Protein AF-A0A7V8A9Q7-F1 (afdb_monomer)

Sequence (355 aa):
MLSRRETILALMALASCGPKTAQSGETENAFSADEMLADIHRRTFNYFWETTDNERGLTPDRWPTRTFSSIAAIGFAFNAYIIGVRAGYVTRDEAALRTRNTLKYLYEAPQGPAATGTIGHKGFFYHFLDYQTGLRYRNTELSTIDTSLLLLGAITAAQFFNQNNAVETEIRNLAHAMYERVDWTFMLRRSGKIGMGWHPETGFIASEWRGFSEGSLVYLLAFASPTHTIPSTAWQRWTSTYNQTWGKNFGYLPHVGYFPLFVHQYPHIWYDFRDMQDTYMRRKGFDYFENSRRATVAQREYAIKNPNGYKDYGPDIWGMTACDGPADVELVLNRRRRFFRTYSARGQGSPHMFD

Radius of gyration: 27.43 Å; Cα contacts (8 Å, |Δi|>4): 577; chains: 1; bounding box: 60×106×73 Å

Mean predicted aligned error: 7.42 Å

Foldseek 3Di:
DDDDDDDDDDDDDPDDDDPDPPPPPPPPVPDDPVRVVVVVLVVVLCQQVVQADQQQRQRAPDPPDRFWGFLLRSLVSLVSLLVCCVVVVDPPVSSLSSLLNNLVNLQPFDEDLDQWRGQYYQLFGFRTAHPVRRHHDDFGWRFLLSSLSNLLSLCVNLVSLPDPDDSSVSSVVSSLVSLLSHQQVLQQDPLLFGAGTATSVPGTDPDTAAPPFLCVSSQVSLCVHPHHHRDPCSVCSRDVCQVVQFDLLLHDDTARDDFALVSLPVVVVRDDFAVPDDPVVVVVPGTSPVRSVSQVRSQLSCQCPVPVCDPDRHNVDTHAAWDAWDDQDWDQDPNDIAGIHRTDGAGGDDPPHRD

Secondary structure (DSSP, 8-state):
--------------------------------HHHHHHHHHHHHHHHHHHHS-TTT---BSSSS--S-EEHHHHHHHHHHHHHHHHTTSS-HHHHHHHHHHHHHHHHHS-B-S-SSS-SEETTEEBSEE-TTT-SB-TTPPEEHHHHHHHHHHHHHHHHH--SSSHHHHHHHHHHHHHHHT--TTTTB-TTSSBBSEEETTTEE-S-B--SSSTTHHHHHHHHH-SSSPPPTHHHHHHHTTHHHHEE-TTSSS-EE--SSGGGGTTHHHH---TT---HHHHHHTS-HHHHHHHHHHHHHHHHHH-TT--SS-SSSS----EEE-S-SEEEEETTEEEEE-SEEE--TT-TT---

Solvent-accessible surface area (backbone atoms only — not comparable to full-atom values): 19521 Å² total; per-residue (Å²): 141,82,88,84,89,88,89,83,83,86,81,89,80,91,72,90,72,80,78,76,77,75,77,75,79,74,76,67,83,70,67,51,72,66,55,50,51,50,50,53,52,51,56,59,39,43,52,51,63,74,64,24,48,64,64,56,33,58,17,46,67,48,80,90,62,79,80,38,18,20,40,36,41,34,7,50,33,40,51,40,42,54,50,30,36,77,70,66,76,44,55,62,66,63,42,46,51,31,51,28,30,18,46,49,45,64,67,71,45,49,64,42,77,55,78,64,88,18,34,23,40,66,54,34,29,25,38,30,22,28,76,90,77,58,24,49,34,78,87,54,35,32,22,46,56,32,36,37,40,25,44,52,17,36,46,51,39,25,66,70,38,65,58,98,44,73,61,31,46,49,29,32,52,42,30,50,54,48,55,56,48,31,41,43,51,77,40,50,39,97,82,42,26,44,38,43,29,34,34,69,87,75,42,66,49,94,53,57,48,55,29,60,44,52,54,57,51,39,52,54,53,25,60,67,33,90,71,25,52,50,68,78,66,29,58,59,50,21,49,67,46,32,75,81,37,50,38,38,69,68,29,90,55,69,28,66,45,61,40,30,46,54,44,56,44,62,52,60,78,82,41,83,34,68,88,40,61,54,79,68,34,54,77,72,71,50,28,52,39,58,32,28,51,42,51,53,52,8,39,38,41,41,19,51,65,30,90,84,65,58,95,69,48,20,91,88,41,60,74,47,35,63,43,78,43,93,38,82,44,79,46,74,56,93,91,37,83,44,65,46,37,47,60,50,74,13,27,66,86,41,99,71,58,51,116

Nearest PDB structures (foldseek):
  4gl3-assembly1_A  TM=8.829E-01  e=1.620E-16  Bacteroides uniformis ATCC 8492
  5z06-assembly2_B  TM=7.979E-01  e=5.396E-16  Parabacteroides distasonis ATCC 8503
  5gzk-assembly2_B  TM=8.287E-01  e=2.637E-15  Chitinophaga pinensis DSM 2588
  5z06-assembly1_A  TM=7.804E-01  e=9.804E-15  Parabacteroides distasonis ATCC 8503
  4ce7-assembly1_A  TM=5.145E-01  e=5.629E-02  Nonlabens ulvanivorans

Structure (mmCIF, N/CA/C/O backbone):
data_AF-A0A7V8A9Q7-F1
#
_entry.id   AF-A0A7V8A9Q7-F1
#
loop_
_atom_site.group_PDB
_atom_site.id
_atom_site.type_symbol
_atom_site.label_atom_id
_atom_site.label_alt_id
_atom_site.label_comp_id
_atom_site.label_asym_id
_atom_site.label_entity_id
_atom_site.label_seq_id
_atom_site.pdbx_PDB_ins_code
_atom_site.Cartn_x
_atom_site.Cartn_y
_atom_site.Cartn_z
_atom_site.occupancy
_atom_site.B_iso_or_equiv
_atom_site.auth_seq_id
_atom_site.auth_comp_id
_atom_site.auth_asym_id
_atom_site.auth_atom_id
_atom_site.pdbx_PDB_model_num
ATOM 1 N N . MET A 1 1 ? 29.616 -82.642 -35.467 1.00 32.38 1 MET A N 1
ATOM 2 C CA . MET A 1 1 ? 30.538 -82.760 -36.623 1.00 32.38 1 MET A CA 1
ATOM 3 C C . MET A 1 1 ? 29.701 -82.450 -37.859 1.00 32.38 1 MET A C 1
ATOM 5 O O . MET A 1 1 ? 28.704 -83.129 -38.005 1.00 32.38 1 MET A O 1
ATOM 9 N N . LEU A 1 2 ? 29.881 -81.441 -38.712 1.00 30.59 2 LEU A N 1
ATOM 10 C CA . LEU A 1 2 ? 30.896 -80.421 -39.027 1.00 30.59 2 LEU A CA 1
ATOM 11 C C . LEU A 1 2 ? 30.124 -79.090 -39.275 1.00 30.59 2 LEU A C 1
ATOM 13 O O . LEU A 1 2 ? 29.002 -79.151 -39.752 1.00 30.59 2 LEU A O 1
ATOM 17 N N . SER A 1 3 ? 30.503 -77.908 -38.772 1.00 32.25 3 SER A N 1
ATOM 18 C CA . SER A 1 3 ? 31.606 -76.996 -39.151 1.00 32.25 3 SER A CA 1
ATOM 19 C C . SER A 1 3 ? 31.442 -76.259 -40.502 1.00 32.25 3 SER A C 1
ATOM 21 O O . SER A 1 3 ? 31.389 -76.914 -41.535 1.00 32.25 3 SER A O 1
ATOM 23 N N . ARG A 1 4 ? 31.607 -74.917 -40.425 1.00 34.56 4 ARG A N 1
ATOM 24 C CA . ARG A 1 4 ? 31.852 -73.861 -41.451 1.00 34.56 4 ARG A CA 1
ATOM 25 C C . ARG A 1 4 ? 30.601 -73.182 -42.029 1.00 34.56 4 ARG A C 1
ATOM 27 O O . ARG A 1 4 ? 29.769 -73.827 -42.639 1.00 34.56 4 ARG A O 1
ATOM 34 N N . ARG A 1 5 ? 30.326 -71.926 -41.637 1.00 34.34 5 ARG A N 1
ATOM 35 C CA . ARG A 1 5 ? 30.903 -70.644 -42.125 1.00 34.34 5 ARG A CA 1
ATOM 36 C C . ARG A 1 5 ? 30.651 -70.452 -43.619 1.00 34.34 5 ARG A C 1
ATOM 38 O O . ARG A 1 5 ? 31.345 -71.082 -44.397 1.00 34.34 5 ARG A O 1
ATOM 45 N N . GLU A 1 6 ? 29.786 -69.498 -43.960 1.00 34.34 6 GLU A N 1
ATOM 46 C CA . GLU A 1 6 ? 30.125 -68.426 -44.900 1.00 34.34 6 GLU A CA 1
ATOM 47 C C . GLU A 1 6 ? 29.124 -67.266 -44.813 1.00 34.34 6 GLU A C 1
ATOM 49 O O . GLU A 1 6 ? 27.915 -67.437 -44.683 1.00 34.34 6 GLU A O 1
ATOM 54 N N . THR A 1 7 ? 29.704 -66.074 -44.797 1.00 34.06 7 THR A N 1
ATOM 55 C CA . THR A 1 7 ? 29.092 -64.757 -44.678 1.00 34.06 7 THR A CA 1
ATOM 56 C C . THR A 1 7 ? 28.922 -64.205 -46.085 1.00 34.06 7 THR A C 1
ATOM 58 O O . THR A 1 7 ? 29.945 -64.044 -46.739 1.00 34.06 7 THR A O 1
ATOM 61 N N . ILE A 1 8 ? 27.718 -63.827 -46.533 1.00 33.88 8 ILE A N 1
ATOM 62 C CA . ILE A 1 8 ? 27.570 -62.803 -47.584 1.00 33.88 8 ILE A CA 1
ATOM 63 C C . ILE A 1 8 ? 26.415 -61.855 -47.243 1.00 33.88 8 ILE A C 1
ATOM 65 O O . ILE A 1 8 ? 25.306 -62.254 -46.898 1.00 33.88 8 ILE A O 1
ATOM 69 N N . LEU A 1 9 ? 26.780 -60.577 -47.313 1.00 29.72 9 LEU A N 1
ATOM 70 C CA . LEU A 1 9 ? 26.032 -59.354 -47.081 1.00 29.72 9 LEU A CA 1
ATOM 71 C C . LEU A 1 9 ? 24.775 -59.205 -47.957 1.00 29.72 9 LEU A C 1
ATOM 73 O O . LEU A 1 9 ? 24.819 -59.400 -49.165 1.00 29.72 9 LEU A O 1
ATOM 77 N N . ALA A 1 10 ? 23.723 -58.718 -47.297 1.00 29.20 10 ALA A N 1
ATOM 78 C CA . ALA A 1 10 ? 22.874 -57.584 -47.670 1.00 29.20 10 ALA A CA 1
ATOM 79 C C . ALA A 1 10 ? 22.464 -57.399 -49.144 1.00 29.20 10 ALA A C 1
ATOM 81 O O . ALA A 1 10 ? 23.243 -56.909 -49.953 1.00 29.20 10 ALA A O 1
ATOM 82 N N . LEU A 1 11 ? 21.161 -57.540 -49.411 1.00 29.30 11 LEU A N 1
ATOM 83 C CA . LEU A 1 11 ? 20.448 -56.610 -50.287 1.00 29.30 11 LEU A CA 1
ATOM 84 C C . LEU A 1 11 ? 19.007 -56.404 -49.790 1.00 29.30 11 LEU A C 1
ATOM 86 O O . LEU A 1 11 ? 18.361 -57.316 -49.279 1.00 29.30 11 LEU A O 1
ATOM 90 N N . MET A 1 12 ? 18.574 -55.150 -49.878 1.00 31.14 12 MET A N 1
ATOM 91 C CA . MET A 1 12 ? 17.417 -54.534 -49.229 1.00 31.14 12 MET A CA 1
ATOM 92 C C . MET A 1 12 ? 16.072 -55.189 -49.575 1.00 31.14 12 MET A C 1
ATOM 94 O O . MET A 1 12 ? 15.698 -55.272 -50.742 1.00 31.14 12 MET A O 1
ATOM 98 N N . ALA A 1 13 ? 15.294 -55.530 -48.545 1.00 32.88 13 ALA A N 1
ATOM 99 C CA . ALA A 1 13 ? 13.860 -55.771 -48.659 1.00 32.88 13 ALA A CA 1
ATOM 100 C C . ALA A 1 13 ? 13.100 -54.479 -48.316 1.00 32.88 13 ALA A C 1
ATOM 102 O O . ALA A 1 13 ? 13.025 -54.072 -47.156 1.00 32.88 13 ALA A O 1
ATOM 103 N N . LEU A 1 14 ? 12.531 -53.835 -49.336 1.00 36.47 14 LEU A N 1
ATOM 104 C CA . LEU A 1 14 ? 11.457 -52.855 -49.179 1.00 36.47 14 LEU A CA 1
ATOM 105 C C . LEU A 1 14 ? 10.182 -53.613 -48.794 1.00 36.47 14 LEU A C 1
ATOM 107 O O . LEU A 1 14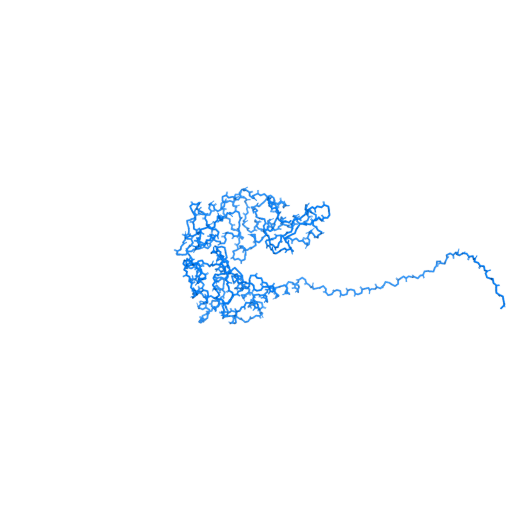 ? 9.438 -54.075 -49.656 1.00 36.47 14 LEU A O 1
ATOM 111 N N . ALA A 1 15 ? 9.943 -53.756 -47.493 1.00 37.38 15 ALA A N 1
ATOM 112 C CA . ALA A 1 15 ? 8.657 -54.178 -46.958 1.00 37.38 15 ALA A CA 1
ATOM 113 C C . ALA A 1 15 ? 7.984 -52.971 -46.297 1.00 37.38 15 ALA A C 1
ATOM 115 O O . ALA A 1 15 ? 8.387 -52.497 -45.236 1.00 37.38 15 ALA A O 1
ATOM 116 N N . SER A 1 16 ? 6.968 -52.468 -46.993 1.00 42.81 16 SER A N 1
ATOM 117 C CA . SER A 1 16 ? 6.018 -51.465 -46.530 1.00 42.81 16 SER A CA 1
ATOM 118 C C . SER A 1 16 ? 5.284 -51.973 -45.287 1.00 42.81 16 SER A C 1
ATOM 120 O O . SER A 1 16 ? 4.386 -52.806 -45.379 1.00 42.81 16 SER A O 1
ATOM 122 N N . CYS A 1 17 ? 5.668 -51.452 -44.125 1.00 36.62 17 CYS A N 1
ATOM 123 C CA . CYS A 1 17 ? 4.854 -51.465 -42.918 1.00 36.62 17 CYS A CA 1
ATOM 124 C C . CYS A 1 17 ? 4.554 -50.008 -42.581 1.00 36.62 17 CYS A C 1
ATOM 126 O O . CYS A 1 17 ? 5.393 -49.300 -42.026 1.00 36.62 17 CYS A O 1
ATOM 128 N N . GLY A 1 18 ? 3.361 -49.556 -42.970 1.00 42.16 18 GLY A N 1
ATOM 129 C CA . GLY A 1 18 ? 2.848 -48.254 -42.570 1.00 42.16 18 GLY A CA 1
ATOM 130 C C . GLY A 1 18 ? 2.839 -48.152 -41.042 1.00 42.16 18 GLY A C 1
ATOM 131 O O . GLY A 1 18 ? 2.273 -49.033 -40.384 1.00 42.16 18 GLY A O 1
ATOM 132 N N . PRO A 1 19 ? 3.451 -47.119 -40.446 1.00 39.88 19 PRO A N 1
ATOM 133 C CA . PRO A 1 19 ? 3.267 -46.881 -39.033 1.00 39.88 19 PRO A CA 1
ATOM 134 C C . PRO A 1 19 ? 1.811 -46.476 -38.821 1.00 39.88 19 PRO A C 1
ATOM 136 O O . PRO A 1 19 ? 1.363 -45.431 -39.292 1.00 39.88 19 PRO A O 1
ATOM 139 N N . LYS A 1 20 ? 1.075 -47.339 -38.110 1.00 40.22 20 LYS A N 1
ATOM 140 C CA . LYS A 1 20 ? -0.134 -46.961 -37.382 1.00 40.22 20 LYS A CA 1
ATOM 141 C C . LYS A 1 20 ? 0.187 -45.659 -36.662 1.00 40.22 20 LYS A C 1
ATOM 143 O O . LYS A 1 20 ? 1.028 -45.650 -35.764 1.00 40.22 20 LYS A O 1
ATOM 148 N N . THR A 1 21 ? -0.456 -44.576 -37.072 1.00 39.94 21 THR A N 1
ATOM 149 C CA . THR A 1 21 ? -0.541 -43.363 -36.276 1.00 39.94 21 THR A CA 1
ATOM 150 C C . THR A 1 21 ? -1.149 -43.774 -34.945 1.00 39.94 21 THR A C 1
ATOM 152 O O . THR A 1 21 ? -2.347 -44.026 -34.834 1.00 39.94 21 THR A O 1
ATOM 155 N N . ALA A 1 22 ? -0.294 -43.918 -33.936 1.00 42.94 22 ALA A N 1
ATOM 156 C CA . ALA A 1 22 ? -0.728 -43.825 -32.565 1.00 42.94 22 ALA A CA 1
ATOM 157 C C . ALA A 1 22 ? -1.346 -42.431 -32.447 1.00 42.94 22 ALA A C 1
ATOM 159 O O . ALA A 1 22 ? -0.634 -41.430 -32.460 1.00 42.94 22 ALA A O 1
ATOM 160 N N . GLN A 1 23 ? -2.677 -42.362 -32.420 1.00 39.97 23 GLN A N 1
ATOM 161 C CA . GLN A 1 23 ? -3.349 -41.240 -31.792 1.00 39.97 23 GLN A CA 1
ATOM 162 C C . GLN A 1 23 ? -2.885 -41.267 -30.339 1.00 39.97 23 GLN A C 1
ATOM 164 O O . GLN A 1 23 ? -3.414 -42.012 -29.516 1.00 39.97 23 GLN A O 1
ATOM 169 N N . SER A 1 24 ? -1.836 -40.504 -30.046 1.00 44.94 24 SER A N 1
ATOM 170 C CA . SER A 1 24 ? -1.609 -39.994 -28.710 1.00 44.94 24 SER A CA 1
ATOM 171 C C . SER A 1 24 ? -2.839 -39.158 -28.390 1.00 44.94 24 SER A C 1
ATOM 173 O O . SER A 1 24 ? -2.957 -38.005 -28.799 1.00 44.94 24 SER A O 1
ATOM 175 N N . GLY A 1 25 ? -3.809 -39.788 -27.732 1.00 45.53 25 GLY A N 1
ATOM 176 C CA . GLY A 1 25 ? -4.824 -39.084 -26.976 1.00 45.53 25 GLY A CA 1
ATOM 177 C C . GLY A 1 25 ? -4.127 -38.368 -25.830 1.00 45.53 25 GLY A C 1
ATOM 178 O O . GLY A 1 25 ? -4.179 -38.820 -24.694 1.00 45.53 25 GLY A O 1
ATOM 179 N N . GLU A 1 26 ? -3.447 -37.269 -26.138 1.00 47.41 26 GLU A N 1
ATOM 180 C CA . GLU A 1 26 ? -3.233 -36.204 -25.175 1.00 47.41 26 GLU A CA 1
ATOM 181 C C . GLU A 1 26 ? -4.589 -35.528 -25.001 1.00 47.41 26 GLU A C 1
ATOM 183 O O . GLU A 1 26 ? -4.886 -34.484 -25.571 1.00 47.41 26 GLU A O 1
ATOM 188 N N . THR A 1 27 ? -5.453 -36.141 -24.197 1.00 46.56 27 THR A N 1
ATOM 189 C CA . THR A 1 27 ? -6.329 -35.329 -23.362 1.00 46.56 27 THR A CA 1
ATOM 190 C C . THR A 1 27 ? -5.444 -34.746 -22.266 1.00 46.56 27 THR A C 1
ATOM 192 O O . THR A 1 27 ? -5.493 -35.181 -21.115 1.00 46.56 27 THR A O 1
ATOM 195 N N . GLU A 1 28 ? -4.576 -33.797 -22.629 1.00 55.66 28 GLU A N 1
ATOM 196 C CA . GLU A 1 28 ? -4.178 -32.792 -21.657 1.00 55.66 28 GLU A CA 1
ATOM 197 C C . GLU A 1 28 ? -5.488 -32.131 -21.240 1.00 55.66 28 GLU A C 1
ATOM 199 O O . GLU A 1 28 ? -6.162 -31.494 -22.051 1.00 55.66 28 GLU A O 1
ATOM 204 N N . ASN A 1 29 ? -5.899 -32.353 -19.992 1.00 55.47 29 ASN A N 1
ATOM 205 C CA . ASN A 1 29 ? -6.916 -31.539 -19.340 1.00 55.47 29 ASN A CA 1
ATOM 206 C C . ASN A 1 29 ? -6.344 -30.120 -19.214 1.00 55.47 29 ASN A C 1
ATOM 208 O O . ASN A 1 29 ? -5.911 -29.700 -18.142 1.00 55.47 29 ASN A O 1
ATOM 212 N N . ALA A 1 30 ? -6.266 -29.408 -20.335 1.00 66.56 30 ALA A N 1
ATOM 213 C CA . ALA A 1 30 ? -5.998 -27.993 -20.358 1.00 66.56 30 ALA A CA 1
ATOM 214 C C . ALA A 1 30 ? -7.221 -27.336 -19.722 1.00 66.56 30 ALA A C 1
ATOM 216 O O . ALA A 1 30 ? -8.312 -27.363 -20.292 1.00 66.56 30 ALA A O 1
ATOM 217 N N . PHE A 1 31 ? -7.046 -26.807 -18.511 1.00 70.81 31 PHE A N 1
ATOM 218 C CA . PHE A 1 31 ? -8.037 -25.930 -17.903 1.00 70.81 31 PHE A CA 1
ATOM 219 C C . PHE A 1 31 ? -8.436 -24.864 -18.925 1.00 70.81 31 PHE A C 1
ATOM 221 O O . PHE A 1 31 ? -7.574 -24.273 -19.586 1.00 70.81 31 PHE A O 1
ATOM 228 N N . SER A 1 32 ? -9.731 -24.589 -19.044 1.00 88.31 32 SER A N 1
ATOM 229 C CA . SER A 1 32 ? -10.159 -23.375 -19.729 1.00 88.31 32 SER A CA 1
ATOM 230 C C . SER A 1 32 ? -9.558 -22.153 -19.021 1.00 88.31 32 SER A C 1
ATOM 232 O O . SER A 1 32 ? -9.264 -22.188 -17.821 1.00 88.31 32 SER A O 1
ATOM 234 N N . ALA A 1 33 ? -9.377 -21.047 -19.749 1.00 87.38 33 ALA A N 1
ATOM 235 C CA . ALA A 1 33 ? -8.877 -19.807 -19.152 1.00 87.38 33 ALA A CA 1
ATOM 236 C C . ALA A 1 33 ? -9.737 -19.372 -17.950 1.00 87.38 33 ALA A C 1
ATOM 238 O O . ALA A 1 33 ? -9.196 -18.913 -16.946 1.00 87.38 33 ALA A O 1
ATOM 239 N N . ASP A 1 34 ? -11.051 -19.592 -18.022 1.00 90.81 34 ASP A N 1
ATOM 240 C CA . ASP A 1 34 ? -11.990 -19.275 -16.948 1.00 90.81 34 ASP A CA 1
ATOM 241 C C . ASP A 1 34 ? -11.772 -20.151 -15.706 1.00 90.81 34 ASP A C 1
ATOM 243 O O . ASP A 1 34 ? -11.748 -19.632 -14.590 1.00 90.81 34 ASP A O 1
ATOM 247 N N . GLU A 1 35 ? -11.547 -21.459 -15.870 1.00 92.62 35 GLU A N 1
ATOM 248 C CA . GLU A 1 35 ? -11.245 -22.348 -14.741 1.00 92.62 35 GLU A CA 1
ATOM 249 C C . GLU A 1 35 ? -9.894 -22.016 -14.099 1.00 92.62 35 GLU A C 1
ATOM 251 O O . GLU A 1 35 ? -9.787 -21.982 -12.872 1.00 92.62 35 GLU A O 1
ATOM 256 N N . MET A 1 36 ? -8.874 -21.713 -14.909 1.00 94.12 36 MET A N 1
ATOM 257 C CA . MET A 1 36 ? -7.568 -21.280 -14.409 1.00 94.12 36 MET A CA 1
ATOM 258 C C . MET A 1 36 ? -7.686 -19.970 -13.619 1.00 94.12 36 MET A C 1
ATOM 260 O O . MET A 1 36 ? -7.134 -19.852 -12.524 1.00 94.12 36 MET A O 1
ATOM 264 N N . LEU A 1 37 ? -8.421 -18.985 -14.144 1.00 94.50 37 LEU A N 1
ATOM 265 C CA . LEU A 1 37 ? -8.655 -17.717 -13.452 1.00 94.50 37 LEU A CA 1
ATOM 266 C C . LEU A 1 37 ? -9.442 -17.923 -12.154 1.00 94.50 37 LEU A C 1
ATOM 268 O O . LEU A 1 37 ? -9.103 -17.308 -11.143 1.00 94.50 37 LEU A O 1
ATOM 272 N N . ALA A 1 38 ? -10.443 -18.807 -12.147 1.00 93.50 38 ALA A N 1
ATOM 273 C CA . ALA A 1 38 ? -11.206 -19.142 -10.948 1.00 93.50 38 ALA A CA 1
ATOM 274 C C . ALA A 1 38 ? -10.339 -19.821 -9.870 1.00 93.50 38 ALA A C 1
ATOM 276 O O . ALA A 1 38 ? -10.459 -19.479 -8.689 1.00 93.50 38 ALA A O 1
ATOM 277 N N . ASP A 1 39 ? -9.440 -20.733 -10.255 1.00 95.94 39 ASP A N 1
ATOM 278 C CA . ASP A 1 39 ? -8.498 -21.384 -9.335 1.00 95.94 39 ASP A CA 1
ATOM 279 C C . ASP A 1 39 ? -7.491 -20.378 -8.753 1.00 95.94 39 ASP A C 1
ATOM 281 O O . ASP A 1 39 ? -7.353 -20.289 -7.528 1.00 95.94 39 ASP A O 1
ATOM 285 N N . ILE A 1 40 ? -6.866 -19.542 -9.596 1.00 96.50 40 ILE A N 1
ATOM 286 C CA . ILE A 1 40 ? -5.957 -18.469 -9.152 1.00 96.50 40 ILE A CA 1
ATOM 287 C C . ILE A 1 40 ? -6.677 -17.534 -8.179 1.00 96.50 40 ILE A C 1
ATOM 289 O O . ILE A 1 40 ? -6.144 -17.208 -7.114 1.00 96.50 40 ILE A O 1
ATOM 293 N N . HIS A 1 41 ? -7.901 -17.130 -8.514 1.00 96.38 41 HIS A N 1
ATOM 294 C CA . HIS A 1 41 ? -8.719 -16.255 -7.686 1.00 96.38 41 HIS A CA 1
ATOM 295 C C . HIS A 1 41 ? -9.001 -16.875 -6.309 1.00 96.38 41 HIS A C 1
ATOM 297 O O . HIS A 1 41 ? -8.762 -16.235 -5.280 1.00 96.38 41 HIS A O 1
ATOM 303 N N . ARG A 1 42 ? -9.434 -18.143 -6.262 1.00 97.69 42 ARG A N 1
ATOM 304 C CA . ARG A 1 42 ? -9.722 -18.842 -5.002 1.00 97.69 42 ARG A CA 1
ATOM 305 C C . ARG A 1 42 ? -8.472 -19.047 -4.149 1.00 97.69 42 ARG A C 1
ATOM 307 O O . ARG A 1 42 ? -8.513 -18.778 -2.952 1.00 97.69 42 ARG A O 1
ATOM 314 N N . ARG A 1 43 ? -7.355 -19.486 -4.732 1.00 97.81 43 ARG A N 1
ATOM 315 C CA . ARG A 1 43 ? -6.106 -19.710 -3.979 1.00 97.81 43 ARG A CA 1
ATOM 316 C C . ARG A 1 43 ? -5.513 -18.413 -3.443 1.00 97.81 43 ARG A C 1
ATOM 318 O O . ARG A 1 43 ? -5.030 -18.384 -2.314 1.00 97.81 43 ARG A O 1
ATOM 325 N N . THR A 1 44 ? -5.605 -17.332 -4.215 1.00 97.69 44 THR A N 1
ATOM 326 C CA . THR A 1 44 ? -5.171 -16.001 -3.767 1.00 97.69 44 THR A CA 1
ATOM 327 C C . THR A 1 44 ? -6.034 -15.508 -2.605 1.00 97.69 44 THR A C 1
ATOM 329 O O . THR A 1 44 ? -5.505 -14.989 -1.627 1.00 97.69 44 THR A O 1
ATOM 332 N N . PHE A 1 45 ? -7.352 -15.729 -2.653 1.00 98.44 45 PHE A N 1
ATOM 333 C CA . PHE A 1 45 ? -8.230 -15.463 -1.511 1.00 98.44 45 PHE A CA 1
ATOM 334 C C . PHE A 1 45 ? -7.836 -16.288 -0.275 1.00 98.44 45 PHE A C 1
ATOM 336 O O . PHE A 1 45 ? -7.733 -15.737 0.822 1.00 98.44 45 PHE A O 1
ATOM 343 N N . ASN A 1 46 ? -7.577 -17.588 -0.450 1.00 98.12 46 ASN A N 1
ATOM 344 C CA . ASN A 1 46 ? -7.228 -18.484 0.651 1.00 98.12 46 ASN A CA 1
ATOM 345 C C . ASN A 1 46 ? -5.958 -18.042 1.389 1.00 98.12 46 ASN A C 1
ATOM 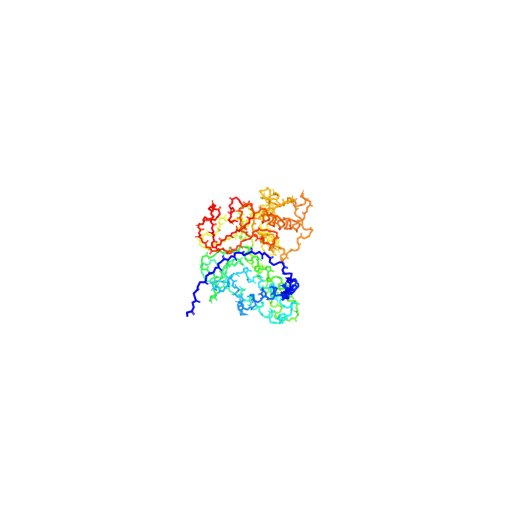347 O O . ASN A 1 46 ? -5.901 -18.215 2.600 1.00 98.12 46 ASN A O 1
ATOM 351 N N . TYR A 1 47 ? -4.984 -17.408 0.723 1.00 97.94 47 TYR A N 1
ATOM 352 C CA . TYR A 1 47 ? -3.848 -16.798 1.423 1.00 97.94 47 TYR A CA 1
ATOM 353 C C . TYR A 1 47 ? -4.325 -15.848 2.532 1.00 97.94 47 TYR A C 1
ATOM 355 O O . TYR A 1 47 ? -3.989 -16.044 3.696 1.00 97.94 47 TYR A O 1
ATOM 363 N N . PHE A 1 48 ? -5.171 -14.868 2.208 1.00 98.25 48 PHE A N 1
ATOM 364 C CA . PHE A 1 48 ? -5.676 -13.912 3.199 1.00 98.25 48 PHE A CA 1
ATOM 365 C C . PHE A 1 48 ? -6.637 -14.557 4.198 1.00 98.25 48 PHE A C 1
ATOM 367 O O . PHE A 1 48 ? -6.674 -14.175 5.364 1.00 98.25 48 PHE A O 1
ATOM 374 N N . TRP A 1 49 ? -7.446 -15.521 3.759 1.00 98.19 49 TRP A N 1
ATOM 375 C CA . TRP A 1 49 ? -8.452 -16.123 4.628 1.00 98.19 49 TRP A CA 1
ATOM 376 C C . TRP A 1 49 ? -7.877 -17.143 5.616 1.00 98.19 49 TRP A C 1
ATOM 378 O O . TRP A 1 49 ? -8.290 -17.176 6.775 1.00 98.19 49 TRP A O 1
ATOM 388 N N . GLU A 1 50 ? -6.938 -17.977 5.181 1.00 97.31 50 GLU A N 1
ATOM 389 C CA . GLU A 1 50 ? -6.413 -19.091 5.974 1.00 97.31 50 GLU A CA 1
ATOM 390 C C . GLU A 1 50 ? -5.185 -18.692 6.799 1.00 97.31 50 GLU A C 1
ATOM 392 O O . GLU A 1 50 ? -4.962 -19.259 7.868 1.00 97.31 50 GLU A O 1
ATOM 397 N N . THR A 1 51 ? -4.390 -17.715 6.343 1.00 96.12 51 THR A N 1
ATOM 398 C CA . THR A 1 51 ? -3.136 -17.341 7.030 1.00 96.12 51 THR A CA 1
ATOM 399 C C . THR A 1 51 ? -3.285 -16.171 8.007 1.00 96.12 51 THR A C 1
ATOM 401 O O . THR A 1 51 ? -2.419 -15.979 8.867 1.00 96.12 51 THR A O 1
ATOM 404 N N . THR A 1 52 ? -4.389 -15.422 7.928 1.00 95.56 52 THR A N 1
ATOM 405 C CA . THR A 1 52 ? -4.690 -14.296 8.822 1.00 95.56 52 THR A CA 1
ATOM 406 C C . THR A 1 52 ? -5.585 -14.733 9.976 1.00 95.56 52 THR A C 1
ATOM 408 O O . THR A 1 52 ? -6.630 -15.353 9.776 1.00 95.56 52 THR A O 1
ATOM 411 N N . ASP A 1 53 ? -5.203 -14.375 11.203 1.00 91.00 53 ASP A N 1
ATOM 412 C CA . ASP A 1 53 ? -5.994 -14.698 12.388 1.00 91.00 53 ASP A CA 1
ATOM 413 C C . ASP A 1 53 ? -7.278 -13.851 12.475 1.00 91.00 53 ASP A C 1
ATOM 415 O O . ASP A 1 53 ? -7.302 -12.680 12.104 1.00 91.00 53 ASP A O 1
ATOM 419 N N . ASN A 1 54 ? -8.366 -14.442 12.974 1.00 92.50 54 ASN A N 1
ATOM 420 C CA . ASN A 1 54 ? -9.694 -13.816 12.966 1.00 92.50 54 ASN A CA 1
ATOM 421 C C . ASN A 1 54 ? -9.925 -12.798 14.104 1.00 92.50 54 ASN A C 1
ATOM 423 O O . ASN A 1 54 ? -10.931 -12.085 14.109 1.00 92.50 54 ASN A O 1
ATOM 427 N N . GLU A 1 55 ? -9.039 -12.766 15.100 1.00 93.38 55 GLU A N 1
ATOM 428 C CA . GLU A 1 55 ? -9.201 -11.933 16.297 1.00 93.38 55 GLU A CA 1
ATOM 429 C C . GLU A 1 55 ? -8.508 -10.581 16.147 1.00 93.38 55 GLU A C 1
ATOM 431 O O . GLU A 1 55 ? -9.081 -9.550 16.487 1.00 93.38 55 GLU A O 1
ATOM 436 N N . ARG A 1 56 ? -7.283 -10.580 15.620 1.00 96.75 56 ARG A N 1
ATOM 437 C CA . ARG A 1 56 ? -6.431 -9.396 15.479 1.00 96.75 56 ARG A CA 1
ATOM 438 C C . ARG A 1 56 ? -6.221 -9.004 14.024 1.00 96.75 56 ARG A C 1
ATOM 440 O O . ARG A 1 56 ? -5.889 -7.854 13.753 1.00 96.75 56 ARG A O 1
ATOM 447 N N . GLY A 1 57 ? -6.427 -9.936 13.092 1.00 97.12 57 GLY A N 1
ATOM 448 C CA . GLY A 1 57 ? -6.296 -9.682 11.660 1.00 97.12 57 GLY A CA 1
ATOM 449 C C . GLY A 1 57 ? -4.862 -9.436 11.206 1.00 97.12 57 GLY A C 1
ATOM 450 O O . GLY A 1 57 ? -4.660 -8.804 10.168 1.00 97.12 57 GLY A O 1
ATOM 451 N N . LEU A 1 58 ? -3.865 -9.912 11.962 1.00 97.44 58 LEU A N 1
ATOM 452 C CA . LEU A 1 58 ? -2.452 -9.704 11.658 1.00 97.44 58 LEU A CA 1
ATOM 453 C C . LEU A 1 58 ? -2.053 -10.570 10.459 1.00 97.44 58 LEU A C 1
ATOM 455 O O . LEU A 1 58 ? -1.665 -11.732 10.594 1.00 97.44 58 LEU A O 1
ATOM 459 N N . THR A 1 59 ? -2.181 -9.984 9.268 1.00 97.69 59 THR A N 1
ATOM 460 C CA . THR A 1 59 ? -1.916 -10.641 7.982 1.00 97.69 59 THR A CA 1
ATOM 461 C C . THR A 1 59 ? -0.412 -10.746 7.737 1.00 97.69 59 THR A C 1
ATOM 463 O O . THR A 1 59 ? 0.293 -9.742 7.920 1.00 97.69 59 THR A O 1
ATOM 466 N N . PRO A 1 60 ? 0.106 -11.916 7.327 1.00 96.25 60 PRO A N 1
ATOM 467 C CA . PRO A 1 60 ? 1.512 -12.053 6.995 1.00 96.25 60 PRO A CA 1
ATOM 468 C C . PRO A 1 60 ? 2.009 -11.133 5.900 1.00 96.25 60 PRO A C 1
ATOM 470 O O . PRO A 1 60 ? 1.313 -10.866 4.936 1.00 96.25 60 PRO A O 1
ATOM 473 N N . ASP A 1 61 ? 3.265 -10.706 6.037 1.00 94.88 61 ASP A N 1
ATOM 474 C CA . ASP A 1 61 ? 4.024 -10.175 4.901 1.00 94.88 61 ASP A CA 1
ATOM 475 C C . ASP A 1 61 ? 4.364 -11.295 3.904 1.00 94.88 61 ASP A C 1
ATOM 477 O O . ASP A 1 61 ? 4.356 -11.098 2.693 1.00 94.88 61 ASP A O 1
ATOM 481 N N . ARG A 1 62 ? 4.658 -12.501 4.418 1.00 92.12 62 ARG A N 1
ATOM 482 C CA . ARG A 1 62 ? 5.130 -13.653 3.633 1.00 92.12 62 ARG A CA 1
ATOM 483 C C . ARG A 1 62 ? 4.584 -14.966 4.168 1.00 92.12 62 ARG A C 1
ATOM 485 O O . ARG A 1 62 ? 4.277 -15.095 5.351 1.00 92.12 62 ARG A O 1
ATOM 492 N N . TRP A 1 63 ? 4.516 -15.959 3.288 1.00 92.44 63 TRP A N 1
ATOM 493 C CA . TRP A 1 63 ? 4.126 -17.326 3.619 1.00 92.44 63 TRP A CA 1
ATOM 494 C C . TRP A 1 63 ? 4.980 -18.330 2.828 1.00 92.44 63 TRP A C 1
ATOM 496 O O . TRP A 1 63 ? 5.299 -18.046 1.673 1.00 92.44 63 TRP A O 1
ATOM 506 N N . PRO A 1 64 ? 5.378 -19.483 3.408 1.00 92.00 64 PRO A N 1
ATOM 507 C CA . PRO A 1 64 ? 5.040 -19.991 4.747 1.00 92.00 64 PRO A CA 1
ATOM 508 C C . PRO A 1 64 ? 5.867 -19.404 5.899 1.00 92.00 64 PRO A C 1
ATOM 510 O O . PRO A 1 64 ? 5.574 -19.665 7.065 1.00 92.00 64 PRO A O 1
ATOM 513 N N . THR A 1 65 ? 6.888 -18.596 5.606 1.00 87.38 65 THR A N 1
ATOM 514 C CA . THR A 1 65 ? 7.730 -17.986 6.642 1.00 87.38 65 THR A CA 1
ATOM 515 C C . THR A 1 65 ? 6.989 -16.867 7.369 1.00 87.38 65 THR A C 1
ATOM 517 O O . THR A 1 65 ? 6.822 -15.768 6.845 1.00 87.38 65 THR A O 1
ATOM 520 N N . ARG A 1 66 ? 6.593 -17.128 8.617 1.00 84.69 66 ARG A N 1
ATOM 521 C CA . AR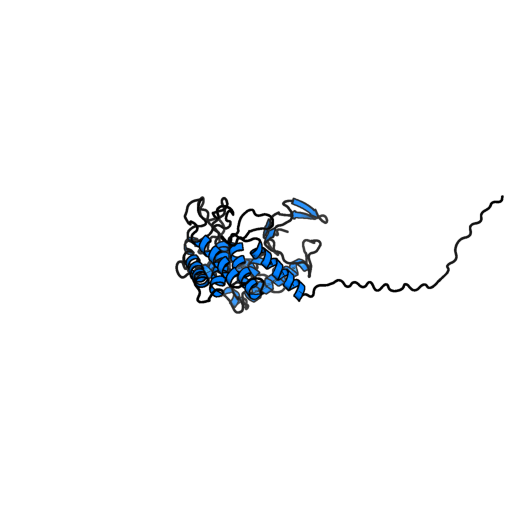G A 1 66 ? 5.798 -16.211 9.440 1.00 84.69 66 ARG A CA 1
ATOM 522 C C . ARG A 1 66 ? 6.674 -15.351 10.365 1.00 84.69 66 ARG A C 1
ATOM 524 O O . ARG A 1 66 ? 6.713 -15.575 11.570 1.00 84.69 66 ARG A O 1
ATOM 531 N N . THR A 1 67 ? 7.382 -14.366 9.804 1.00 90.12 67 THR A N 1
ATOM 532 C CA . THR A 1 67 ? 8.319 -13.511 10.572 1.00 90.12 67 THR A CA 1
ATOM 533 C C . THR A 1 67 ? 7.639 -12.327 11.269 1.00 90.12 67 THR A C 1
ATOM 535 O O . THR A 1 67 ? 7.887 -12.081 12.445 1.00 90.12 67 THR A O 1
ATOM 538 N N . PHE A 1 68 ? 6.796 -11.590 10.547 1.00 96.25 68 PHE A N 1
ATOM 539 C CA . PHE A 1 68 ? 6.035 -10.431 11.027 1.00 96.25 68 PHE A CA 1
ATOM 540 C C . PHE A 1 68 ? 4.770 -10.243 10.174 1.00 96.25 68 PHE A C 1
ATOM 542 O O . PHE A 1 68 ? 4.630 -10.860 9.109 1.00 96.25 68 PHE A O 1
ATOM 549 N N . SER A 1 69 ? 3.844 -9.420 10.658 1.00 97.56 69 SER A N 1
ATOM 550 C CA . SER A 1 69 ? 2.667 -8.965 9.917 1.00 97.56 69 SER A CA 1
ATOM 551 C C . SER A 1 69 ? 2.959 -7.640 9.212 1.00 97.56 69 SER A C 1
ATOM 553 O O . SER A 1 69 ? 3.669 -6.802 9.764 1.00 97.56 69 SER A O 1
ATOM 555 N N . SER A 1 70 ? 2.417 -7.445 8.008 1.00 98.00 70 SER A N 1
ATOM 556 C CA . SER A 1 70 ? 2.510 -6.187 7.255 1.00 98.00 70 SER A CA 1
ATOM 557 C C . SER A 1 70 ? 1.174 -5.461 7.274 1.00 98.00 70 SER A C 1
ATOM 559 O O . SER A 1 70 ? 0.150 -6.037 6.903 1.00 98.00 70 SER A O 1
ATOM 561 N N . ILE A 1 71 ? 1.164 -4.182 7.655 1.00 98.62 71 ILE A N 1
ATOM 562 C CA . ILE A 1 71 ? -0.081 -3.397 7.662 1.00 98.62 71 ILE A CA 1
ATOM 563 C C . ILE A 1 71 ? -0.634 -3.175 6.246 1.00 98.62 71 ILE A C 1
ATOM 565 O O . ILE A 1 71 ? -1.849 -3.095 6.068 1.00 98.62 71 ILE A O 1
ATOM 569 N N . ALA A 1 72 ? 0.231 -3.153 5.226 1.00 98.38 72 ALA A N 1
ATOM 570 C CA . ALA A 1 72 ? -0.203 -3.122 3.834 1.00 98.38 72 ALA A CA 1
ATOM 571 C C . ALA A 1 72 ? -0.937 -4.414 3.461 1.00 98.38 72 ALA A C 1
ATOM 573 O O . ALA A 1 72 ? -1.999 -4.362 2.840 1.00 98.38 72 ALA A O 1
ATOM 574 N N . ALA A 1 73 ? -0.421 -5.568 3.900 1.00 98.19 73 ALA A N 1
ATOM 575 C CA . ALA A 1 73 ? -1.079 -6.855 3.694 1.00 98.19 73 ALA A CA 1
ATOM 576 C C . ALA A 1 73 ? -2.448 -6.916 4.392 1.00 98.19 73 ALA A C 1
ATOM 578 O O . ALA A 1 73 ? -3.398 -7.428 3.805 1.00 98.19 73 ALA A O 1
ATOM 579 N N . ILE A 1 74 ? -2.591 -6.317 5.583 1.00 98.69 74 ILE A N 1
ATOM 580 C CA . ILE A 1 74 ? -3.897 -6.158 6.252 1.00 98.69 74 ILE A CA 1
ATOM 581 C C . ILE A 1 74 ? -4.855 -5.319 5.390 1.00 98.69 74 ILE A C 1
ATOM 583 O O . ILE A 1 74 ? -6.009 -5.701 5.191 1.00 98.69 74 ILE A O 1
ATOM 587 N N . GLY A 1 75 ? -4.374 -4.209 4.819 1.00 98.56 75 GLY A N 1
ATOM 588 C CA . GLY A 1 75 ? -5.139 -3.398 3.867 1.00 98.56 75 GLY A CA 1
ATOM 589 C C . GLY A 1 75 ? -5.654 -4.207 2.676 1.00 98.56 75 GLY A C 1
ATOM 590 O O . GLY A 1 75 ? -6.836 -4.140 2.335 1.00 98.56 75 GLY A O 1
ATOM 591 N N . PHE A 1 76 ? -4.799 -5.032 2.069 1.00 98.69 76 PHE A N 1
ATOM 592 C CA . PHE A 1 76 ? -5.202 -5.934 0.988 1.00 98.69 76 PHE A CA 1
ATOM 593 C C . PHE A 1 76 ? -6.176 -7.026 1.449 1.00 98.69 76 PHE A C 1
ATOM 595 O O . PHE A 1 76 ? -7.131 -7.315 0.724 1.00 98.69 76 PHE A O 1
ATOM 602 N N . ALA A 1 77 ? -6.004 -7.566 2.659 1.00 98.62 77 ALA A N 1
ATOM 603 C CA . ALA A 1 77 ? -6.876 -8.595 3.220 1.00 98.62 77 ALA A CA 1
ATOM 604 C C . ALA A 1 77 ? -8.339 -8.138 3.299 1.00 98.62 77 ALA A C 1
ATOM 606 O O . ALA A 1 77 ? -9.235 -8.903 2.947 1.00 98.62 77 ALA A O 1
ATOM 607 N N . PHE A 1 78 ? -8.598 -6.875 3.657 1.00 98.75 78 PHE A N 1
ATOM 608 C CA . PHE A 1 78 ? -9.961 -6.331 3.649 1.00 98.75 78 PHE A CA 1
ATOM 609 C C . PHE A 1 78 ? -10.627 -6.420 2.270 1.00 98.75 78 PHE A C 1
ATOM 611 O O . PHE A 1 78 ? -11.786 -6.824 2.170 1.00 98.75 78 PHE A O 1
ATOM 618 N N . ASN A 1 79 ? -9.893 -6.115 1.195 1.00 98.19 79 ASN A N 1
ATOM 619 C CA . ASN A 1 79 ? -10.409 -6.263 -0.169 1.00 98.19 79 ASN A CA 1
ATOM 620 C C . ASN A 1 79 ? -10.649 -7.741 -0.509 1.00 98.19 79 ASN A C 1
ATOM 622 O O . ASN A 1 79 ? -11.680 -8.079 -1.089 1.00 98.19 79 ASN A O 1
ATOM 626 N N . ALA A 1 80 ? -9.741 -8.632 -0.097 1.00 98.44 80 ALA A N 1
ATOM 627 C CA . ALA A 1 80 ? -9.900 -10.070 -0.290 1.00 98.44 80 ALA A CA 1
ATOM 628 C C . ALA A 1 80 ? -11.155 -10.612 0.413 1.00 98.44 80 ALA A C 1
ATOM 630 O O . ALA A 1 80 ? -11.873 -11.419 -0.170 1.00 98.44 80 ALA A O 1
ATOM 631 N N . TYR A 1 81 ? -11.486 -10.134 1.616 1.00 98.69 81 TYR A N 1
ATOM 632 C CA . TYR A 1 81 ? -12.711 -10.536 2.318 1.00 98.69 81 TYR A CA 1
ATOM 633 C C . TYR A 1 81 ? -13.972 -10.135 1.546 1.00 98.69 81 TYR A C 1
ATOM 635 O O . TYR A 1 81 ? -14.873 -10.953 1.376 1.00 98.69 81 TYR A O 1
ATOM 643 N N . ILE A 1 82 ? -14.016 -8.913 1.008 1.00 98.62 82 ILE A N 1
ATOM 644 C CA . ILE A 1 82 ? -15.125 -8.434 0.166 1.00 98.62 82 ILE A CA 1
ATOM 645 C C . ILE A 1 82 ? -15.271 -9.301 -1.089 1.00 98.62 82 ILE A C 1
ATOM 647 O O . ILE A 1 82 ? -16.377 -9.713 -1.449 1.00 98.62 82 ILE A O 1
ATOM 651 N N . ILE A 1 83 ? -14.147 -9.591 -1.746 1.00 98.19 83 ILE A N 1
ATOM 652 C CA . ILE A 1 83 ? -14.088 -10.458 -2.924 1.00 98.19 83 ILE A CA 1
ATOM 653 C C . ILE A 1 83 ? -14.596 -11.864 -2.582 1.00 98.19 83 ILE A C 1
ATOM 655 O O . ILE A 1 83 ? -15.422 -12.403 -3.315 1.00 98.19 83 ILE A O 1
ATOM 659 N N . GLY A 1 84 ? -14.178 -12.429 -1.447 1.00 98.56 84 GLY A N 1
ATOM 660 C CA . GLY A 1 84 ? -14.626 -13.735 -0.968 1.00 98.56 84 GLY A CA 1
ATOM 661 C C . GLY A 1 84 ? -16.133 -13.804 -0.737 1.00 98.56 84 GLY A C 1
ATOM 662 O O . GLY A 1 84 ? -16.759 -14.782 -1.139 1.00 98.56 84 GLY A O 1
ATOM 663 N N . VAL A 1 85 ? -16.736 -12.750 -0.175 1.00 98.81 85 VAL A N 1
ATOM 664 C CA . VAL A 1 85 ? -18.199 -12.650 -0.034 1.00 98.81 85 VAL A CA 1
ATOM 665 C C . VAL A 1 85 ? -18.875 -12.628 -1.404 1.00 98.81 85 VAL A C 1
ATOM 667 O O . VAL A 1 85 ? -19.822 -13.375 -1.639 1.00 98.81 85 VAL A O 1
ATOM 670 N N . ARG A 1 86 ? -18.387 -11.795 -2.334 1.00 98.25 86 ARG A N 1
ATOM 671 C CA . ARG A 1 86 ? -18.960 -11.688 -3.688 1.00 98.25 86 ARG A CA 1
ATOM 672 C C . ARG A 1 86 ? -18.824 -12.974 -4.501 1.00 98.25 86 ARG A C 1
ATOM 674 O O . ARG A 1 86 ? -19.702 -13.269 -5.304 1.00 98.25 86 ARG A O 1
ATOM 681 N N . ALA A 1 87 ? -17.749 -13.722 -4.286 1.00 97.56 87 ALA A N 1
ATOM 682 C CA . ALA A 1 87 ? -17.493 -14.999 -4.938 1.00 97.56 87 ALA A CA 1
ATOM 683 C C . ALA A 1 87 ? -18.139 -16.198 -4.217 1.00 97.56 87 ALA A C 1
ATOM 685 O O . ALA A 1 87 ? -17.997 -17.329 -4.677 1.00 97.56 87 ALA A O 1
ATOM 686 N N . GLY A 1 88 ? -18.831 -15.977 -3.091 1.00 98.12 88 GLY A N 1
ATOM 687 C CA . GLY A 1 88 ? -19.482 -17.038 -2.318 1.00 98.12 88 GLY A CA 1
ATOM 688 C C . GLY A 1 88 ? -18.513 -17.987 -1.604 1.00 98.12 88 GLY A C 1
ATOM 689 O O . GLY A 1 88 ? -18.880 -19.116 -1.293 1.00 98.12 88 GLY A O 1
ATOM 690 N N . TYR A 1 89 ? -17.268 -17.567 -1.360 1.00 98.44 89 TYR A N 1
ATOM 691 C CA . TYR A 1 89 ? -16.271 -18.375 -0.648 1.00 98.44 89 TYR A CA 1
ATOM 692 C C . TYR A 1 89 ? -16.478 -18.364 0.866 1.00 98.44 89 TYR A C 1
ATOM 694 O O . TYR A 1 89 ? -16.113 -19.327 1.535 1.00 98.44 89 TYR A O 1
ATOM 702 N N . VAL A 1 90 ? -17.046 -17.275 1.385 1.00 98.62 90 VAL A N 1
ATOM 703 C CA . VAL A 1 90 ? -17.377 -17.055 2.798 1.00 98.62 90 VAL A CA 1
ATOM 704 C C . VAL A 1 90 ? -18.689 -16.293 2.898 1.00 98.62 90 VAL A C 1
ATOM 706 O O . VAL A 1 90 ? -19.091 -15.603 1.955 1.00 98.62 90 VAL A O 1
ATOM 709 N N . THR A 1 91 ? -19.357 -16.382 4.043 1.00 98.75 91 THR A N 1
ATOM 710 C CA . THR A 1 91 ? -20.552 -15.573 4.286 1.00 98.75 91 THR A CA 1
ATOM 711 C C . THR A 1 91 ? -20.184 -14.114 4.558 1.00 98.75 91 THR A C 1
ATOM 713 O O . THR A 1 91 ? -19.075 -13.782 4.992 1.00 98.75 91 THR A O 1
ATOM 716 N N . ARG A 1 92 ? -21.145 -13.214 4.325 1.00 98.75 92 ARG A N 1
ATOM 717 C CA . ARG A 1 92 ? -20.987 -11.794 4.652 1.00 98.75 92 ARG A CA 1
ATOM 718 C C . ARG A 1 92 ? -20.726 -11.582 6.143 1.00 98.75 92 ARG A C 1
ATOM 720 O O . ARG A 1 92 ? -19.865 -10.775 6.475 1.00 98.75 92 ARG A O 1
ATOM 727 N N . ASP A 1 93 ? -21.426 -12.315 7.003 1.00 98.69 93 ASP A N 1
ATOM 728 C CA . ASP A 1 93 ? -21.327 -12.171 8.457 1.00 98.69 93 ASP A CA 1
ATOM 729 C C . ASP A 1 93 ? -19.945 -12.585 8.977 1.00 98.69 93 ASP A C 1
ATOM 731 O O . ASP A 1 93 ? -19.350 -11.866 9.780 1.00 98.69 93 ASP A O 1
ATOM 735 N N . GLU A 1 94 ? -19.380 -13.687 8.468 1.00 98.38 94 GLU A N 1
ATOM 736 C CA . GLU A 1 94 ? -18.015 -14.115 8.809 1.00 98.38 94 GLU A CA 1
ATOM 737 C C . GLU A 1 94 ? -16.978 -13.061 8.399 1.00 98.38 94 GLU A C 1
ATOM 739 O O . GLU A 1 94 ? -16.101 -12.693 9.187 1.00 98.38 94 GLU A O 1
ATOM 744 N N . ALA A 1 95 ? -17.092 -12.537 7.176 1.00 98.75 95 ALA A N 1
ATOM 745 C CA . ALA A 1 95 ? -16.192 -11.511 6.662 1.00 98.75 95 ALA A CA 1
ATOM 746 C C . ALA A 1 95 ? -16.347 -10.163 7.393 1.00 98.75 95 ALA A C 1
ATOM 748 O O . ALA A 1 95 ? -15.347 -9.483 7.650 1.00 98.75 95 ALA A O 1
ATOM 749 N N . ALA A 1 96 ? -17.574 -9.782 7.761 1.00 98.81 96 ALA A N 1
ATOM 750 C CA . ALA A 1 96 ? -17.855 -8.576 8.534 1.00 98.81 96 ALA A CA 1
ATOM 751 C C . ALA A 1 96 ? -17.267 -8.688 9.945 1.00 98.81 96 ALA A C 1
ATOM 753 O O . ALA A 1 96 ? -16.564 -7.784 10.397 1.00 98.81 96 ALA A O 1
ATOM 754 N N . LEU A 1 97 ? -17.474 -9.820 10.624 1.00 98.56 97 LEU A N 1
ATOM 755 C CA . LEU A 1 97 ? -16.939 -10.044 11.964 1.00 98.56 97 LEU A CA 1
ATOM 756 C C . LEU A 1 97 ? -15.406 -9.979 11.977 1.00 98.56 97 LEU A C 1
ATOM 758 O O . LEU A 1 97 ? -14.833 -9.285 12.820 1.00 98.56 97 LEU A O 1
ATOM 762 N N . ARG A 1 98 ? -14.748 -10.626 11.006 1.00 98.69 98 ARG A N 1
ATOM 763 C CA . ARG A 1 98 ? -13.287 -10.570 10.848 1.00 98.69 98 ARG A CA 1
ATOM 764 C C . ARG A 1 98 ? -12.787 -9.149 10.610 1.00 98.69 98 ARG A C 1
ATOM 766 O O . ARG A 1 98 ? -11.845 -8.697 11.265 1.00 98.69 98 ARG A O 1
ATOM 773 N N . THR A 1 99 ? -13.433 -8.435 9.688 1.00 98.88 99 THR A N 1
ATOM 774 C CA . THR A 1 99 ? -13.123 -7.034 9.380 1.00 98.88 99 THR A CA 1
ATOM 775 C C . THR A 1 99 ? -13.231 -6.168 10.634 1.00 98.88 99 THR A C 1
ATOM 777 O O . THR A 1 99 ? -12.288 -5.452 10.970 1.00 98.88 99 THR A O 1
ATOM 780 N N . ARG A 1 100 ? -14.349 -6.275 11.364 1.00 98.81 100 ARG A N 1
ATOM 781 C CA . ARG A 1 100 ? -14.596 -5.525 12.601 1.00 98.81 100 ARG A CA 1
ATOM 782 C C . ARG A 1 100 ? -13.510 -5.803 13.630 1.00 98.81 100 ARG A C 1
ATOM 784 O O . ARG A 1 100 ? -12.936 -4.856 14.157 1.00 98.81 100 ARG A O 1
ATOM 791 N N . ASN A 1 101 ? -13.239 -7.076 13.921 1.00 98.88 101 ASN A N 1
ATOM 792 C CA . ASN A 1 101 ? -12.251 -7.474 14.927 1.00 98.88 101 ASN A CA 1
ATOM 793 C C . ASN A 1 101 ? -10.868 -6.882 14.614 1.00 98.88 101 ASN A C 1
ATOM 795 O O . ASN A 1 101 ? -10.248 -6.277 15.485 1.00 98.88 101 ASN A O 1
ATOM 799 N N . THR A 1 102 ? -10.450 -6.960 13.347 1.00 98.88 102 THR A N 1
ATOM 800 C CA . THR A 1 102 ? -9.182 -6.389 12.869 1.00 98.88 102 THR A CA 1
ATOM 801 C C . THR A 1 102 ? -9.127 -4.876 13.091 1.00 98.88 102 THR A C 1
ATOM 803 O O . THR A 1 102 ? -8.193 -4.370 13.707 1.0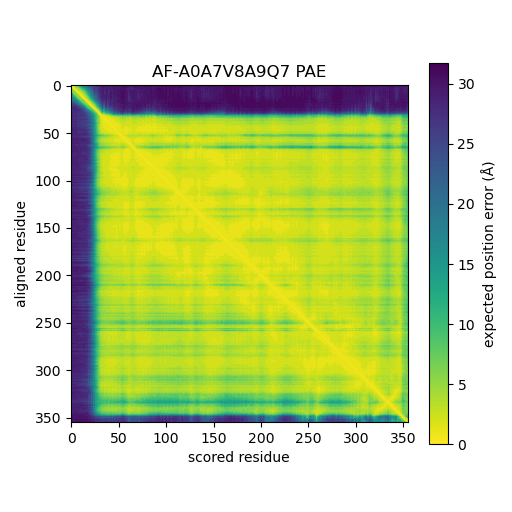0 98.88 102 THR A O 1
ATOM 806 N N . LEU A 1 103 ? -10.144 -4.135 12.631 1.00 98.94 103 LEU A N 1
ATOM 807 C CA . LEU A 1 103 ? -10.192 -2.677 12.792 1.00 98.94 103 LEU A CA 1
ATOM 808 C C . LEU A 1 103 ? -10.202 -2.267 14.266 1.00 98.94 103 LEU A C 1
ATOM 810 O O . LEU A 1 103 ? -9.513 -1.323 14.648 1.00 98.94 103 LEU A O 1
ATOM 814 N N . LYS A 1 104 ? -10.954 -2.992 15.100 1.00 98.88 104 LYS A N 1
ATOM 815 C CA . LYS A 1 104 ? -11.057 -2.726 16.536 1.00 98.88 104 LYS A CA 1
ATOM 816 C C . LYS A 1 104 ? -9.705 -2.905 17.215 1.00 98.88 104 LYS A C 1
ATOM 818 O O . LYS A 1 104 ? -9.248 -1.996 17.901 1.00 98.88 104 LYS A O 1
ATOM 823 N N . TYR A 1 105 ? -9.039 -4.027 16.943 1.00 98.75 105 TYR A N 1
ATOM 824 C CA . TYR A 1 105 ? -7.706 -4.314 17.460 1.00 98.75 105 TYR A CA 1
ATOM 825 C C . TYR A 1 105 ? -6.699 -3.216 17.090 1.00 98.75 105 TYR A C 1
ATOM 827 O O . TYR A 1 105 ? -6.020 -2.678 17.962 1.00 98.75 105 TYR A O 1
ATOM 835 N N . LEU A 1 106 ? -6.645 -2.828 15.810 1.00 98.69 106 LEU A N 1
ATOM 836 C CA . LEU A 1 106 ? -5.736 -1.780 15.333 1.00 98.69 106 LEU A CA 1
ATOM 837 C C . LEU A 1 106 ? -6.039 -0.406 15.945 1.00 98.69 106 LEU A C 1
ATOM 839 O O . LEU A 1 106 ? -5.119 0.367 16.213 1.00 98.69 106 LEU A O 1
ATOM 843 N N . TYR A 1 107 ? -7.318 -0.084 16.146 1.00 98.75 107 TYR A N 1
ATOM 844 C CA . TYR A 1 107 ? -7.749 1.208 16.675 1.00 98.75 107 TYR A CA 1
ATOM 845 C C . TYR A 1 107 ? -7.478 1.366 18.178 1.00 98.75 107 TYR A C 1
ATOM 847 O O . TYR A 1 107 ? -7.114 2.465 18.616 1.00 98.75 107 TYR A O 1
ATOM 855 N N . GLU A 1 108 ? -7.666 0.289 18.947 1.00 98.50 108 GLU A N 1
ATOM 856 C CA . GLU A 1 108 ? -7.469 0.237 20.403 1.00 98.50 108 GLU A CA 1
ATOM 857 C C . GLU A 1 108 ? -5.998 0.038 20.801 1.00 98.50 108 GLU A C 1
ATOM 859 O O . GLU A 1 108 ? -5.609 0.389 21.917 1.00 98.50 108 GLU A O 1
ATOM 864 N N . ALA A 1 109 ? -5.164 -0.487 19.897 1.00 98.25 109 ALA A N 1
ATOM 865 C CA . ALA A 1 109 ? -3.743 -0.689 20.146 1.00 98.25 109 ALA A CA 1
ATOM 866 C C . ALA A 1 109 ? -3.004 0.636 20.456 1.00 98.25 109 ALA A C 1
ATOM 868 O O . ALA A 1 109 ? -3.296 1.687 19.871 1.00 98.25 109 ALA A O 1
ATOM 869 N N . PRO A 1 110 ? -2.014 0.610 21.370 1.00 98.31 110 PRO A N 1
ATOM 870 C CA . PRO A 1 110 ? -1.373 1.821 21.868 1.00 98.31 110 PRO A CA 1
ATOM 871 C C . PRO A 1 110 ? -0.601 2.551 20.764 1.00 98.31 110 PRO A C 1
ATOM 873 O O . PRO A 1 110 ? 0.264 1.972 20.109 1.00 98.31 110 PRO A O 1
ATOM 876 N N . GLN A 1 111 ? -0.853 3.852 20.605 1.00 98.50 111 GLN A N 1
ATOM 877 C CA . GLN A 1 111 ? -0.033 4.745 19.783 1.00 98.50 111 GLN A CA 1
ATOM 878 C C . GLN A 1 111 ? 0.712 5.767 20.643 1.00 98.50 111 GLN A C 1
ATOM 880 O O . GLN A 1 111 ? 0.199 6.241 21.654 1.00 98.50 111 GLN A O 1
ATOM 885 N N . GLY A 1 112 ? 1.915 6.155 20.223 1.00 98.06 112 GLY A N 1
ATOM 886 C CA . GLY A 1 112 ? 2.731 7.111 20.968 1.00 98.06 112 GLY A CA 1
ATOM 887 C C . GLY A 1 112 ? 4.140 7.281 20.401 1.00 98.06 112 GLY A C 1
ATOM 888 O O . GLY A 1 112 ? 4.558 6.490 19.561 1.00 98.06 112 GLY A O 1
ATOM 889 N N . PRO A 1 113 ? 4.880 8.310 20.853 1.00 97.38 113 PRO A N 1
ATOM 890 C CA . PRO A 1 113 ? 6.217 8.629 20.343 1.00 97.38 113 PRO A CA 1
ATOM 891 C C . PRO A 1 113 ? 7.310 7.678 20.857 1.00 97.38 113 PRO A C 1
ATOM 893 O O . PRO A 1 113 ? 8.478 7.853 20.522 1.00 97.38 113 PRO A O 1
ATOM 896 N N . ALA A 1 114 ? 6.961 6.714 21.714 1.00 97.69 114 ALA A N 1
ATOM 897 C CA . ALA A 1 114 ? 7.911 5.765 22.274 1.00 97.69 114 ALA A CA 1
ATOM 898 C C . ALA A 1 114 ? 8.511 4.863 21.182 1.00 97.69 114 ALA A C 1
ATOM 900 O O . ALA A 1 114 ? 7.826 4.457 20.243 1.00 97.69 114 ALA A O 1
ATOM 901 N N . ALA A 1 115 ? 9.792 4.520 21.347 1.00 96.88 115 ALA A N 1
ATOM 902 C CA . ALA A 1 115 ? 10.527 3.636 20.441 1.00 96.88 115 ALA A CA 1
ATOM 903 C C . ALA A 1 115 ? 9.953 2.212 20.376 1.00 96.88 115 ALA A C 1
ATOM 905 O O . ALA A 1 115 ? 10.010 1.553 19.339 1.00 96.88 115 ALA A O 1
ATOM 906 N N . THR A 1 116 ? 9.380 1.743 21.483 1.00 97.50 116 THR A N 1
ATOM 907 C CA . THR A 1 116 ? 8.778 0.415 21.626 1.00 97.50 116 THR A CA 1
ATOM 908 C C . THR A 1 116 ? 7.443 0.528 22.359 1.00 97.50 116 THR A C 1
ATOM 910 O O . THR A 1 116 ? 7.113 1.584 22.902 1.00 97.50 116 THR A O 1
ATOM 913 N N . GLY A 1 117 ? 6.662 -0.554 22.380 1.00 98.06 117 GLY A N 1
ATOM 914 C CA . GLY A 1 117 ? 5.401 -0.591 23.128 1.00 98.06 117 GLY A CA 1
ATOM 915 C C . GLY A 1 117 ? 4.200 0.014 22.394 1.00 98.06 117 GLY A C 1
ATOM 916 O O . GLY A 1 117 ? 3.131 0.119 22.985 1.00 98.06 117 GLY A O 1
ATOM 917 N N . THR A 1 118 ? 4.354 0.421 21.130 1.00 98.44 118 THR A N 1
ATOM 918 C CA . THR A 1 118 ? 3.296 1.066 20.341 1.00 98.44 118 THR A CA 1
ATOM 919 C C . THR A 1 118 ? 3.149 0.430 18.960 1.00 98.44 118 THR A C 1
ATOM 921 O O . THR A 1 118 ? 4.098 -0.125 18.405 1.00 98.44 118 THR A O 1
ATOM 924 N N . ILE A 1 119 ? 1.942 0.502 18.402 1.00 98.62 119 ILE A N 1
ATOM 925 C CA . ILE A 1 119 ? 1.619 0.072 17.033 1.00 98.62 119 ILE A CA 1
ATOM 926 C C . ILE A 1 119 ? 1.888 1.179 16.001 1.00 98.62 119 ILE A C 1
ATOM 928 O O . ILE A 1 119 ? 1.992 0.932 14.800 1.00 98.62 119 ILE A O 1
ATOM 932 N N . GLY A 1 120 ? 2.001 2.421 16.474 1.00 98.69 120 GLY A N 1
ATOM 933 C CA . GLY A 1 120 ? 2.073 3.592 15.621 1.00 98.69 120 GLY A CA 1
ATOM 934 C C . GLY A 1 120 ? 2.184 4.902 16.392 1.00 98.69 120 GLY A C 1
ATOM 935 O O . GLY A 1 120 ? 2.253 4.927 17.623 1.00 98.69 120 GLY A O 1
ATOM 936 N N . HIS A 1 121 ? 2.177 6.009 15.661 1.00 98.88 121 HIS A N 1
ATOM 937 C CA . HIS A 1 121 ? 2.224 7.362 16.202 1.00 98.88 121 HIS A CA 1
ATOM 938 C C . HIS A 1 121 ? 1.549 8.331 15.229 1.00 98.88 121 HIS A C 1
ATOM 940 O O . HIS A 1 121 ? 1.681 8.181 14.016 1.00 98.88 121 HIS A O 1
ATOM 946 N N . LYS A 1 122 ? 0.855 9.355 15.750 1.00 98.69 122 LYS A N 1
ATOM 947 C CA . LYS A 1 122 ? 0.182 10.389 14.934 1.00 98.69 122 LYS A CA 1
ATOM 948 C C . LYS A 1 122 ? -0.833 9.816 13.930 1.00 98.69 122 LYS A C 1
ATOM 950 O O . LYS A 1 122 ? -0.997 10.342 12.835 1.00 98.69 122 LYS A O 1
ATOM 955 N N . GLY A 1 123 ? -1.468 8.701 14.291 1.00 98.62 123 GLY A N 1
ATOM 956 C CA . GLY A 1 123 ? -2.371 7.947 13.426 1.00 98.62 123 GLY A CA 1
ATOM 957 C C . GLY A 1 123 ? -1.669 7.074 12.381 1.00 98.62 123 GLY A C 1
ATOM 958 O O . GLY A 1 123 ? -2.302 6.158 11.867 1.00 98.62 123 GLY A O 1
ATOM 959 N N . PHE A 1 124 ? -0.375 7.273 12.116 1.00 98.88 124 PHE A N 1
ATOM 960 C CA . PHE A 1 124 ? 0.410 6.372 11.272 1.00 98.88 124 PHE A CA 1
ATOM 961 C C . PHE A 1 124 ? 0.751 5.084 12.006 1.00 98.88 124 PHE A C 1
ATOM 963 O O . PHE A 1 124 ? 0.954 5.084 13.220 1.00 98.88 124 PHE A O 1
ATOM 970 N N . PHE A 1 125 ? 0.877 4.004 11.245 1.00 98.88 125 PHE A N 1
ATOM 971 C CA . PHE A 1 125 ? 1.257 2.686 11.731 1.00 98.88 125 PHE A CA 1
ATOM 972 C C . PHE A 1 125 ? 2.690 2.351 11.300 1.00 98.88 125 PHE A C 1
ATOM 974 O O . PHE A 1 125 ? 3.178 2.830 10.269 1.00 98.88 125 PHE A O 1
ATOM 981 N N . TYR A 1 126 ? 3.371 1.533 12.102 1.00 98.81 126 TYR A N 1
ATOM 982 C CA . TYR A 1 126 ? 4.655 0.961 11.701 1.00 98.81 126 TYR A CA 1
ATOM 983 C C . TYR A 1 126 ? 4.454 -0.059 10.580 1.00 98.81 126 TYR A C 1
ATOM 985 O O . TYR A 1 126 ? 3.489 -0.818 10.608 1.00 98.81 126 TYR A O 1
ATOM 993 N N . HIS A 1 127 ? 5.372 -0.077 9.611 1.00 98.56 127 HIS A N 1
ATOM 994 C CA . HIS A 1 127 ? 5.313 -0.950 8.432 1.00 98.56 127 HIS A CA 1
ATOM 995 C C . HIS A 1 127 ? 5.044 -2.413 8.813 1.00 98.56 127 HIS A C 1
ATOM 997 O O . HIS A 1 127 ? 4.116 -3.041 8.291 1.00 98.56 127 HIS A O 1
ATOM 1003 N N . PHE A 1 128 ? 5.811 -2.930 9.778 1.00 98.56 128 PHE A N 1
ATOM 1004 C CA . PHE A 1 128 ? 5.656 -4.294 10.264 1.00 98.56 128 PHE A CA 1
ATOM 1005 C C . PHE A 1 128 ? 5.321 -4.353 11.750 1.00 98.56 128 PHE A C 1
ATOM 1007 O O . PHE A 1 128 ? 5.871 -3.611 12.572 1.00 98.56 128 PHE A O 1
ATOM 1014 N N . LEU A 1 129 ? 4.460 -5.311 12.082 1.00 98.38 129 LEU A N 1
ATOM 1015 C CA . LEU A 1 129 ? 4.016 -5.619 13.432 1.00 98.38 129 LEU A CA 1
ATOM 1016 C C . LEU A 1 129 ? 4.463 -7.025 13.831 1.00 98.38 129 LEU A C 1
ATOM 1018 O O . LEU A 1 129 ? 4.424 -7.969 13.039 1.00 98.38 129 LEU A O 1
ATOM 1022 N N . ASP A 1 130 ? 4.889 -7.166 15.077 1.00 97.25 130 ASP A N 1
ATOM 1023 C CA . ASP A 1 130 ? 5.220 -8.451 15.679 1.00 97.25 130 ASP A CA 1
ATOM 1024 C C . ASP A 1 130 ? 3.945 -9.291 15.884 1.00 97.25 130 ASP A C 1
ATOM 1026 O O . ASP A 1 130 ? 2.916 -8.770 16.304 1.00 97.25 130 ASP A O 1
ATOM 1030 N N . TYR A 1 131 ? 3.968 -10.594 15.594 1.00 92.88 131 TYR A N 1
ATOM 1031 C CA . TYR A 1 131 ? 2.747 -11.415 15.662 1.00 92.88 131 TYR A CA 1
ATOM 1032 C C . TYR A 1 131 ? 2.253 -11.686 17.067 1.00 92.88 131 TYR A C 1
ATOM 1034 O O . TYR A 1 131 ? 1.064 -11.940 17.267 1.00 92.88 131 TYR A O 1
ATOM 1042 N N . GLN A 1 132 ? 3.160 -11.746 18.028 1.00 91.75 132 GLN A N 1
ATOM 1043 C CA . GLN A 1 132 ? 2.832 -12.099 19.394 1.00 91.75 132 GLN A CA 1
ATOM 1044 C C . GLN A 1 132 ? 2.211 -10.884 20.071 1.00 91.75 132 GLN A C 1
ATOM 1046 O O . GLN A 1 132 ? 1.163 -10.993 20.699 1.00 91.75 132 GLN A O 1
ATOM 1051 N N . THR A 1 133 ? 2.817 -9.718 19.870 1.00 95.69 133 THR A N 1
ATOM 1052 C CA . THR A 1 133 ? 2.430 -8.485 20.561 1.00 95.69 133 THR A CA 1
ATOM 1053 C C . THR A 1 133 ? 1.510 -7.577 19.742 1.00 95.69 133 THR A C 1
ATOM 1055 O O . THR A 1 133 ? 0.734 -6.828 20.328 1.00 95.69 133 THR A O 1
ATOM 1058 N N . GLY A 1 134 ? 1.576 -7.638 18.408 1.00 96.75 134 GLY A N 1
ATOM 1059 C CA . GLY A 1 134 ? 0.930 -6.699 17.478 1.00 96.75 134 GLY A CA 1
ATOM 1060 C C . GLY A 1 134 ? 1.470 -5.273 17.553 1.00 96.75 134 GLY A C 1
ATOM 1061 O O . GLY A 1 134 ? 0.800 -4.333 17.136 1.00 96.75 134 GLY A O 1
ATOM 1062 N N . LEU A 1 135 ? 2.671 -5.103 18.104 1.00 98.38 135 LEU A N 1
ATOM 1063 C CA . LEU A 1 135 ? 3.357 -3.822 18.241 1.00 98.38 135 LEU A CA 1
ATOM 1064 C C . LEU A 1 135 ? 4.498 -3.726 17.224 1.00 98.38 135 LEU A C 1
ATOM 1066 O O . LEU A 1 135 ? 4.803 -4.702 16.537 1.00 98.38 135 LEU A O 1
ATOM 1070 N N . ARG A 1 136 ? 5.133 -2.551 17.129 1.00 98.50 136 ARG A N 1
ATOM 1071 C CA . ARG A 1 136 ? 6.259 -2.286 16.222 1.00 98.50 136 ARG A CA 1
ATOM 1072 C C . ARG A 1 136 ? 7.256 -3.445 16.187 1.00 98.50 136 ARG A C 1
ATOM 1074 O O . ARG A 1 136 ? 7.876 -3.780 17.198 1.00 98.50 136 ARG A O 1
ATOM 1081 N N . TYR A 1 137 ? 7.464 -4.010 15.003 1.00 98.06 137 TYR A N 1
ATOM 1082 C CA . TYR A 1 137 ? 8.484 -5.027 14.806 1.00 98.06 137 TYR A CA 1
ATOM 1083 C C . TYR A 1 137 ? 9.860 -4.373 14.651 1.00 98.06 137 TYR A C 1
ATOM 1085 O O . TYR A 1 137 ? 10.118 -3.664 13.673 1.00 98.06 137 TYR A O 1
ATOM 1093 N N . ARG A 1 138 ? 10.767 -4.642 15.599 1.00 96.50 138 ARG A N 1
ATOM 1094 C CA . ARG A 1 138 ? 12.149 -4.122 15.605 1.00 96.50 138 ARG A CA 1
ATOM 1095 C C . ARG A 1 138 ? 12.172 -2.594 15.404 1.00 96.50 138 ARG A C 1
ATOM 1097 O O . ARG A 1 138 ? 11.396 -1.877 16.023 1.00 96.50 138 ARG A O 1
ATOM 1104 N N . ASN A 1 139 ? 13.047 -2.103 14.527 1.00 96.81 139 ASN A N 1
ATOM 1105 C CA . ASN A 1 139 ? 13.249 -0.677 14.271 1.00 96.81 139 ASN A CA 1
ATOM 1106 C C . ASN A 1 139 ? 12.507 -0.196 13.017 1.00 96.81 139 ASN A C 1
ATOM 1108 O O . ASN A 1 139 ? 12.912 0.801 12.429 1.00 96.81 139 ASN A O 1
ATOM 1112 N N . THR A 1 140 ? 11.448 -0.883 12.584 1.00 97.56 140 THR A N 1
ATOM 1113 C CA . THR A 1 140 ? 10.694 -0.503 11.374 1.00 97.56 140 THR A CA 1
ATOM 1114 C C . THR A 1 140 ? 10.146 0.916 11.470 1.00 97.56 140 THR A C 1
ATOM 1116 O O . THR A 1 140 ? 9.905 1.442 12.556 1.00 97.56 140 THR A O 1
ATOM 1119 N N . GLU A 1 141 ? 10.040 1.594 10.341 1.00 98.44 141 GLU A N 1
ATOM 1120 C CA . GLU A 1 141 ? 9.557 2.964 10.233 1.00 98.44 141 GLU A CA 1
ATOM 1121 C C . GLU A 1 141 ? 8.038 3.038 10.376 1.00 98.44 141 GLU A C 1
ATOM 1123 O O . GLU A 1 141 ? 7.315 2.106 10.015 1.00 98.44 141 GLU A O 1
ATOM 1128 N N . LEU A 1 142 ? 7.536 4.174 10.867 1.00 98.56 142 LEU A N 1
ATOM 1129 C CA . LEU A 1 142 ? 6.193 4.600 10.495 1.00 98.56 142 LEU A CA 1
ATOM 1130 C C . LEU A 1 142 ? 6.192 4.761 8.984 1.00 98.56 142 LEU A C 1
ATOM 1132 O O . LEU A 1 142 ? 6.998 5.534 8.460 1.00 98.56 142 LEU A O 1
ATOM 1136 N N . SER A 1 143 ? 5.299 4.056 8.303 1.00 98.69 143 SER A N 1
ATOM 1137 C CA . SER A 1 143 ? 5.257 4.064 6.846 1.00 98.69 143 SER A CA 1
ATOM 1138 C C . SER A 1 143 ? 4.019 4.790 6.353 1.00 98.69 143 SER A C 1
ATOM 1140 O O . SER A 1 143 ? 2.881 4.436 6.674 1.00 98.69 143 SER A O 1
ATOM 1142 N N . THR A 1 144 ? 4.245 5.826 5.548 1.00 98.81 144 THR A N 1
ATOM 1143 C CA . THR A 1 144 ? 3.155 6.618 4.966 1.00 98.81 144 THR A CA 1
ATOM 1144 C C . THR A 1 144 ? 2.382 5.844 3.904 1.00 98.81 144 THR A C 1
ATOM 1146 O O . THR A 1 144 ? 1.156 5.956 3.853 1.00 98.81 144 THR A O 1
ATOM 1149 N N . ILE A 1 145 ? 3.061 5.033 3.087 1.00 98.69 145 ILE A N 1
ATOM 1150 C CA . ILE A 1 145 ? 2.397 4.222 2.062 1.00 98.69 145 ILE A CA 1
ATOM 1151 C C . ILE A 1 145 ? 1.673 3.032 2.671 1.00 98.69 145 ILE A C 1
ATOM 1153 O O . ILE A 1 145 ? 0.510 2.829 2.342 1.00 98.69 145 ILE A O 1
ATOM 1157 N N . ASP A 1 146 ? 2.276 2.315 3.617 1.00 98.81 146 ASP A N 1
ATOM 1158 C CA . ASP A 1 146 ? 1.635 1.122 4.180 1.00 98.81 146 ASP A CA 1
ATOM 1159 C C . ASP A 1 146 ? 0.442 1.503 5.068 1.00 98.81 146 ASP A C 1
ATOM 1161 O O . ASP A 1 146 ? -0.598 0.847 5.020 1.00 98.81 146 ASP A O 1
ATOM 1165 N N . THR A 1 147 ? 0.522 2.643 5.773 1.00 98.94 147 THR A N 1
ATOM 1166 C CA . THR A 1 147 ? -0.653 3.250 6.426 1.00 98.94 147 THR A CA 1
ATOM 1167 C C . THR A 1 147 ? -1.733 3.597 5.397 1.00 98.94 147 THR A C 1
ATOM 1169 O O . THR A 1 147 ? -2.910 3.338 5.630 1.00 98.94 147 THR A O 1
ATOM 1172 N N . SER A 1 148 ? -1.362 4.152 4.238 1.00 98.88 148 SER A N 1
ATOM 1173 C CA . SER A 1 148 ? -2.330 4.491 3.185 1.00 98.88 148 SER A CA 1
ATOM 1174 C C . SER A 1 148 ? -3.014 3.249 2.606 1.00 98.88 148 SER A C 1
ATOM 1176 O O . SER A 1 148 ? -4.228 3.255 2.426 1.00 98.88 148 SER A O 1
ATOM 1178 N N . LEU A 1 149 ? -2.265 2.170 2.360 1.00 98.88 149 LEU A N 1
ATOM 1179 C CA . LEU A 1 149 ? -2.797 0.892 1.872 1.00 98.88 149 LEU A CA 1
ATOM 1180 C C . LEU A 1 149 ? -3.745 0.250 2.897 1.00 98.88 149 LEU A C 1
ATOM 1182 O O . LEU A 1 149 ? -4.833 -0.197 2.527 1.00 98.88 149 LEU A O 1
ATOM 1186 N N . LEU A 1 150 ? -3.378 0.273 4.186 1.00 98.94 150 LEU A N 1
ATOM 1187 C CA . LEU A 1 150 ? -4.249 -0.151 5.286 1.00 98.94 150 LEU A CA 1
ATOM 1188 C C . LEU A 1 150 ? -5.577 0.618 5.277 1.00 98.94 150 LEU A C 1
ATOM 1190 O O . LEU A 1 150 ? -6.652 0.015 5.296 1.00 98.94 150 LEU A O 1
ATOM 1194 N N . LEU A 1 151 ? -5.503 1.950 5.230 1.00 98.94 151 LEU A N 1
ATOM 1195 C CA . LEU A 1 151 ? -6.676 2.819 5.283 1.00 98.94 151 LEU A CA 1
ATOM 1196 C C . LEU A 1 151 ? -7.574 2.674 4.058 1.00 98.94 151 LEU A C 1
ATOM 1198 O O . LEU A 1 151 ? -8.790 2.653 4.210 1.00 98.94 151 LEU A O 1
ATOM 1202 N N . LEU A 1 152 ? -7.014 2.536 2.855 1.00 98.88 152 LEU A N 1
ATOM 1203 C CA . LEU A 1 152 ? -7.810 2.314 1.644 1.00 98.88 152 LEU A CA 1
ATOM 1204 C C . LEU A 1 152 ? -8.586 0.998 1.719 1.00 98.88 152 LEU A C 1
ATOM 1206 O O . LEU A 1 152 ? -9.773 0.971 1.390 1.00 98.88 152 LEU A O 1
ATOM 1210 N N . GLY A 1 153 ? -7.958 -0.068 2.224 1.00 98.81 153 GLY A N 1
ATOM 1211 C CA . GLY A 1 153 ? -8.647 -1.321 2.528 1.00 98.81 153 GLY A CA 1
ATOM 1212 C C . GLY A 1 153 ? -9.773 -1.138 3.550 1.00 98.81 153 GLY A C 1
ATOM 1213 O O . GLY A 1 153 ? -10.901 -1.562 3.306 1.00 98.81 153 GLY A O 1
ATOM 1214 N N . ALA A 1 154 ? -9.495 -0.449 4.660 1.00 98.88 154 ALA A N 1
ATOM 1215 C CA . ALA A 1 154 ? -10.471 -0.190 5.720 1.00 98.88 154 ALA A CA 1
ATOM 1216 C C . ALA A 1 154 ? -11.669 0.648 5.237 1.00 98.88 154 ALA A C 1
ATOM 1218 O O . ALA A 1 154 ? -12.819 0.303 5.507 1.00 98.88 154 ALA A O 1
ATOM 1219 N N . ILE A 1 155 ? -11.417 1.722 4.484 1.00 98.69 155 ILE A N 1
ATOM 1220 C CA . ILE A 1 155 ? -12.452 2.585 3.901 1.00 98.69 155 ILE A CA 1
ATOM 1221 C C . ILE A 1 155 ? -13.291 1.789 2.897 1.00 98.69 155 ILE A C 1
ATOM 1223 O O . ILE A 1 155 ? -14.517 1.864 2.931 1.00 98.69 155 ILE A O 1
ATOM 1227 N N . THR A 1 156 ? -12.660 0.974 2.049 1.00 98.69 156 THR A N 1
ATOM 1228 C CA . THR A 1 156 ? -13.377 0.107 1.098 1.00 98.69 156 THR A CA 1
ATOM 1229 C C . THR A 1 156 ? -14.275 -0.891 1.828 1.00 98.69 156 THR A C 1
ATOM 1231 O O . THR A 1 156 ? -15.435 -1.075 1.454 1.00 98.69 156 THR A O 1
ATOM 1234 N N . ALA A 1 157 ? -13.785 -1.479 2.921 1.00 98.75 157 ALA A N 1
ATOM 1235 C CA . ALA A 1 157 ? -14.583 -2.348 3.774 1.00 98.75 157 ALA A CA 1
ATOM 1236 C C . ALA A 1 157 ? -15.766 -1.610 4.409 1.00 98.75 157 ALA A C 1
ATOM 1238 O O . ALA A 1 157 ? -16.877 -2.127 4.374 1.00 98.75 157 ALA A O 1
ATOM 1239 N N . ALA A 1 158 ? -15.577 -0.387 4.905 1.00 98.69 158 ALA A N 1
ATOM 1240 C CA . ALA A 1 158 ? -16.667 0.438 5.424 1.00 98.69 158 ALA A CA 1
ATOM 1241 C C . ALA A 1 158 ? -17.738 0.763 4.365 1.00 98.69 158 ALA A C 1
ATOM 1243 O O . ALA A 1 158 ? -18.925 0.793 4.686 1.00 98.69 158 ALA A O 1
ATOM 1244 N N . GLN A 1 159 ? -17.348 0.959 3.102 1.00 98.44 159 GLN A N 1
ATOM 1245 C CA . GLN A 1 159 ? -1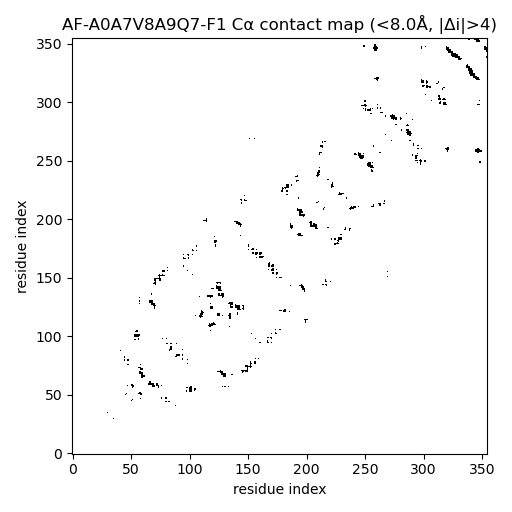8.306 1.160 2.009 1.00 98.44 159 GLN A CA 1
ATOM 1246 C C . GLN A 1 159 ? -19.075 -0.123 1.661 1.00 98.44 159 GLN A C 1
ATOM 1248 O O . GLN A 1 159 ? -20.270 -0.069 1.366 1.00 98.44 159 GLN A O 1
ATOM 1253 N N . PHE A 1 160 ? -18.414 -1.284 1.702 1.00 98.75 160 PHE A N 1
ATOM 1254 C CA . PHE A 1 160 ? -19.051 -2.567 1.400 1.00 98.75 160 PHE A CA 1
ATOM 1255 C C . PHE A 1 160 ? -19.935 -3.084 2.542 1.00 98.75 160 PHE A C 1
ATOM 1257 O O . PHE A 1 160 ? -21.024 -3.601 2.282 1.00 98.75 160 PHE A O 1
ATOM 1264 N N . PHE A 1 161 ? -19.479 -2.959 3.791 1.00 98.81 161 PHE A N 1
ATOM 1265 C CA . PHE A 1 161 ? -20.177 -3.355 5.015 1.00 98.81 161 PHE A CA 1
ATOM 1266 C C . PHE A 1 161 ? -21.065 -2.208 5.535 1.00 98.81 161 PHE A C 1
ATOM 1268 O O . PHE A 1 161 ? -20.770 -1.521 6.516 1.00 98.81 161 PHE A O 1
ATOM 1275 N N . ASN A 1 162 ? -22.169 -1.979 4.822 1.00 98.31 162 ASN A N 1
ATOM 1276 C CA . ASN A 1 162 ? -23.083 -0.853 4.993 1.00 98.31 162 ASN A CA 1
ATOM 1277 C C . ASN A 1 162 ? -24.494 -1.215 5.506 1.00 98.31 162 ASN A C 1
ATOM 1279 O O . ASN A 1 162 ? -25.382 -0.363 5.499 1.00 98.31 162 ASN A O 1
ATOM 1283 N N . GLN A 1 163 ? -24.730 -2.445 5.964 1.00 98.50 163 GLN A N 1
ATOM 1284 C CA . GLN A 1 163 ? -26.020 -2.843 6.527 1.00 98.50 163 GLN A CA 1
ATOM 1285 C C . GLN A 1 163 ? -26.266 -2.195 7.898 1.00 98.50 163 GLN A C 1
ATOM 1287 O O . GLN A 1 163 ? -25.339 -1.833 8.636 1.00 98.50 163 GLN A O 1
ATOM 1292 N N . ASN A 1 164 ? -27.549 -2.069 8.247 1.00 98.12 164 ASN A N 1
ATOM 1293 C CA . ASN A 1 164 ? -28.003 -1.514 9.520 1.00 98.12 164 ASN A CA 1
ATOM 1294 C C . ASN A 1 164 ? -27.966 -2.571 10.638 1.00 98.12 164 ASN A C 1
ATOM 1296 O O . ASN A 1 164 ? -28.999 -3.013 11.136 1.00 98.12 164 ASN A O 1
ATOM 1300 N N . ASN A 1 165 ? -26.762 -3.007 10.997 1.00 98.62 165 ASN A N 1
ATOM 1301 C CA . ASN A 1 165 ? -26.513 -3.883 12.137 1.00 98.62 165 ASN A CA 1
ATOM 1302 C C . ASN A 1 165 ? -25.304 -3.380 12.944 1.00 98.62 165 ASN A C 1
ATOM 1304 O O . ASN A 1 165 ? -24.539 -2.528 12.480 1.00 98.62 165 ASN A O 1
ATOM 1308 N N . ALA A 1 166 ? -25.146 -3.883 14.170 1.00 98.69 166 ALA A N 1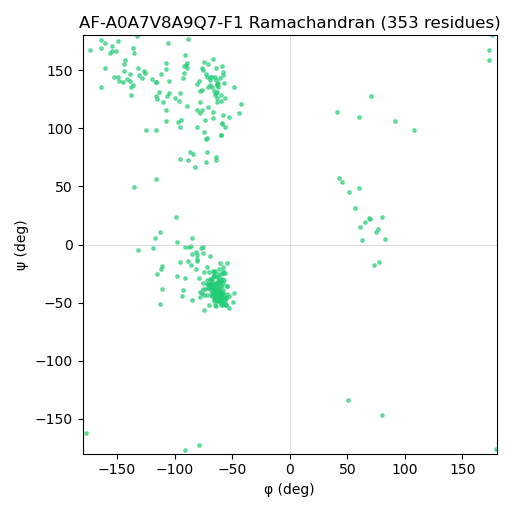
ATOM 1309 C CA . ALA A 1 166 ? -24.121 -3.400 15.094 1.00 98.69 166 ALA A CA 1
ATOM 1310 C C . ALA A 1 166 ? -22.688 -3.625 14.573 1.00 98.69 166 ALA A C 1
ATOM 1312 O O . ALA A 1 166 ? -21.863 -2.721 14.677 1.00 98.69 166 ALA A O 1
ATOM 1313 N N . VAL A 1 167 ? -22.408 -4.789 13.971 1.00 98.81 167 VAL A N 1
ATOM 1314 C CA . VAL A 1 167 ? -21.066 -5.152 13.477 1.00 98.81 167 VAL A CA 1
ATOM 1315 C C . VAL A 1 167 ? -20.646 -4.231 12.338 1.00 98.81 167 VAL A C 1
ATOM 1317 O O . VAL A 1 167 ? -19.588 -3.613 12.398 1.00 98.81 167 VAL A O 1
ATOM 1320 N N . GLU A 1 168 ? -21.490 -4.088 11.319 1.00 98.81 168 GLU A N 1
ATOM 1321 C CA . GLU A 1 168 ? -21.184 -3.262 10.151 1.00 98.81 168 GLU A CA 1
ATOM 1322 C C . GLU A 1 168 ? -21.166 -1.765 10.492 1.00 98.81 168 GLU A C 1
ATOM 1324 O O . GLU A 1 168 ? -20.386 -1.003 9.924 1.00 98.81 168 GLU A O 1
ATOM 1329 N N . THR A 1 169 ? -21.957 -1.336 11.478 1.00 98.88 169 THR A N 1
ATOM 1330 C CA . THR A 1 169 ? -21.872 0.031 12.015 1.00 98.88 169 THR A CA 1
ATOM 1331 C C . THR A 1 169 ? -20.539 0.279 12.720 1.00 98.88 169 THR A C 1
ATOM 1333 O O . THR A 1 169 ? -19.920 1.319 12.498 1.00 98.88 169 THR A O 1
ATOM 1336 N N . GLU A 1 170 ? -20.054 -0.679 13.515 1.00 98.88 170 GLU A N 1
ATOM 1337 C CA . GLU A 1 170 ? -18.745 -0.587 14.172 1.00 98.88 170 GLU A CA 1
ATOM 1338 C C . GLU A 1 170 ? -17.598 -0.559 13.141 1.00 98.88 170 GLU A C 1
ATOM 1340 O O . GLU A 1 170 ? -16.687 0.253 13.289 1.00 98.88 170 GLU A O 1
ATOM 1345 N N . ILE A 1 171 ? -17.676 -1.340 12.049 1.00 98.94 171 ILE A N 1
ATOM 1346 C CA . ILE A 1 171 ? -16.707 -1.288 10.930 1.00 98.94 171 ILE A CA 1
ATOM 1347 C C . ILE A 1 171 ? -16.604 0.127 10.361 1.00 98.94 171 ILE A C 1
ATOM 1349 O O . ILE A 1 171 ? -15.500 0.664 10.256 1.00 98.94 171 ILE A O 1
ATOM 1353 N N . ARG A 1 172 ? -17.743 0.737 10.004 1.00 98.88 172 ARG A N 1
ATOM 1354 C CA . ARG A 1 172 ? -17.761 2.090 9.429 1.00 98.88 172 ARG A CA 1
ATOM 1355 C C . ARG A 1 172 ? -17.147 3.096 10.395 1.00 98.88 172 ARG A C 1
ATOM 1357 O O . ARG A 1 172 ? -16.231 3.820 10.015 1.00 98.88 172 ARG A O 1
ATOM 1364 N N . ASN A 1 173 ? -17.587 3.087 11.651 1.00 98.88 173 ASN A N 1
ATOM 1365 C CA . ASN A 1 173 ? -17.094 4.017 12.664 1.00 98.88 173 ASN A CA 1
ATOM 1366 C C . ASN A 1 173 ? -15.579 3.886 12.884 1.00 98.88 173 ASN A C 1
ATOM 1368 O O . ASN A 1 173 ? -14.880 4.896 12.914 1.00 98.88 173 ASN A O 1
ATOM 1372 N N . LEU A 1 174 ? -15.059 2.660 12.997 1.00 98.94 174 LEU A N 1
ATOM 1373 C CA . LEU A 1 174 ? -13.632 2.420 13.218 1.00 98.94 174 LEU A CA 1
ATOM 1374 C C . LEU A 1 174 ? -12.783 2.815 12.007 1.00 98.94 174 LEU A C 1
ATOM 1376 O O . LEU A 1 174 ? -11.760 3.470 12.183 1.00 98.94 174 LEU A O 1
ATOM 1380 N N . ALA A 1 175 ? -13.204 2.469 10.787 1.00 98.88 175 ALA A N 1
ATOM 1381 C CA . ALA A 1 175 ? -12.474 2.838 9.576 1.00 98.88 175 ALA A CA 1
ATOM 1382 C C . ALA A 1 175 ? -12.367 4.364 9.417 1.00 98.88 175 ALA A C 1
ATOM 1384 O O . ALA A 1 175 ? -11.279 4.883 9.157 1.00 98.88 175 ALA A O 1
ATOM 1385 N N . HIS A 1 176 ? -13.473 5.088 9.635 1.00 98.75 176 HIS A N 1
ATOM 1386 C CA . HIS A 1 176 ? -13.478 6.551 9.616 1.00 98.75 176 HIS A CA 1
ATOM 1387 C C . HIS A 1 176 ? -12.604 7.132 10.734 1.00 98.75 176 HIS A C 1
ATOM 1389 O O . HIS A 1 176 ? -11.737 7.956 10.454 1.00 98.75 176 HIS A O 1
ATOM 1395 N N . ALA A 1 177 ? -12.736 6.639 11.968 1.00 98.88 177 ALA A N 1
ATOM 1396 C CA . ALA A 1 177 ? -11.941 7.124 13.094 1.00 98.88 177 ALA A CA 1
ATOM 1397 C C . ALA A 1 177 ? -10.433 6.861 12.919 1.00 98.88 177 ALA A C 1
ATOM 1399 O O . ALA A 1 177 ? -9.612 7.692 13.305 1.00 98.88 177 ALA A O 1
ATOM 1400 N N . MET A 1 178 ? -10.042 5.729 12.319 1.00 98.81 178 MET A N 1
ATOM 1401 C CA . MET A 1 178 ? -8.646 5.457 11.960 1.00 98.81 178 MET A CA 1
ATOM 1402 C C . MET A 1 178 ? -8.131 6.454 10.919 1.00 98.81 178 MET A C 1
ATOM 1404 O O . MET A 1 178 ? -7.033 6.980 11.085 1.00 98.81 178 MET A O 1
ATOM 1408 N N . TYR A 1 179 ? -8.914 6.736 9.874 1.00 98.88 179 TYR A N 1
ATOM 1409 C CA . TYR A 1 179 ? -8.534 7.685 8.827 1.00 98.88 179 TYR A CA 1
ATOM 1410 C C . TYR A 1 179 ? -8.403 9.121 9.352 1.00 98.88 179 TYR A C 1
ATOM 1412 O O . TYR A 1 179 ? -7.404 9.791 9.090 1.00 98.88 179 TYR A O 1
ATOM 1420 N N . GLU A 1 180 ? -9.378 9.578 10.135 1.00 98.81 180 GLU A N 1
ATOM 1421 C CA . GLU A 1 180 ? -9.414 10.923 10.718 1.00 98.81 180 GLU A CA 1
ATOM 1422 C C . GLU A 1 180 ? -8.298 11.158 11.745 1.00 98.81 180 GLU A C 1
ATOM 1424 O O . GLU A 1 180 ? -7.865 12.295 11.937 1.00 98.81 180 GLU A O 1
ATOM 1429 N N . ARG A 1 181 ? -7.793 10.094 12.383 1.00 98.50 181 ARG A N 1
ATOM 1430 C CA . ARG A 1 181 ? -6.680 10.160 13.343 1.00 98.50 181 ARG A CA 1
ATOM 1431 C C . ARG A 1 181 ? -5.325 10.443 12.679 1.00 98.50 181 ARG A C 1
ATOM 1433 O O . ARG A 1 181 ? -4.392 10.836 13.378 1.00 98.50 181 ARG A O 1
ATOM 1440 N N . VAL A 1 182 ? -5.176 10.211 11.371 1.00 98.88 182 VAL A N 1
ATOM 1441 C CA . VAL A 1 182 ? -3.881 10.350 10.684 1.00 98.88 182 VAL A CA 1
ATOM 1442 C C . VAL A 1 182 ? -3.526 11.811 10.452 1.00 98.88 182 VAL A C 1
ATOM 1444 O O . VAL A 1 182 ? -4.173 12.510 9.677 1.00 98.88 182 VAL A O 1
ATOM 1447 N N . ASP A 1 183 ? -2.440 12.255 11.083 1.00 98.81 183 ASP A N 1
ATOM 1448 C CA . ASP A 1 183 ? -1.918 13.614 10.953 1.00 98.81 183 ASP A CA 1
ATOM 1449 C C . ASP A 1 183 ? -1.031 13.754 9.709 1.00 98.81 183 ASP A C 1
ATOM 1451 O O . ASP A 1 183 ? 0.195 13.761 9.792 1.00 98.81 183 ASP A O 1
ATOM 1455 N N . TRP A 1 184 ? -1.620 13.868 8.516 1.00 98.75 184 TRP A N 1
ATOM 1456 C CA . TRP A 1 184 ? -0.837 13.986 7.275 1.00 98.75 184 TRP A CA 1
ATOM 1457 C C . TRP A 1 184 ? 0.097 15.205 7.252 1.00 98.75 184 TRP A C 1
ATOM 1459 O O . TRP A 1 184 ? 1.136 15.169 6.586 1.00 98.75 184 TRP A O 1
ATOM 1469 N N . THR A 1 185 ? -0.219 16.257 8.017 1.00 98.69 185 THR A N 1
ATOM 1470 C CA . THR A 1 185 ? 0.642 17.440 8.151 1.00 98.69 185 THR A CA 1
ATOM 1471 C C . THR A 1 185 ? 1.943 17.131 8.889 1.00 98.69 185 THR A C 1
ATOM 1473 O O . THR A 1 185 ? 2.979 17.697 8.537 1.00 98.69 185 THR A O 1
ATOM 1476 N N . PHE A 1 186 ? 1.933 16.170 9.822 1.00 98.69 186 PHE A N 1
ATOM 1477 C CA . PHE A 1 186 ? 3.139 15.679 10.493 1.00 98.69 186 PHE A CA 1
ATOM 1478 C C . PHE A 1 186 ? 4.160 15.115 9.501 1.00 98.69 186 PHE A C 1
ATOM 1480 O O . PHE A 1 186 ? 5.354 15.317 9.691 1.00 98.69 186 PHE A O 1
ATOM 1487 N N . MET A 1 187 ? 3.716 14.460 8.422 1.00 98.56 187 MET A N 1
ATOM 1488 C CA . MET A 1 187 ? 4.612 13.877 7.416 1.00 98.56 187 MET A CA 1
ATOM 1489 C C . MET A 1 187 ? 5.008 14.854 6.297 1.00 98.56 187 MET A C 1
ATOM 1491 O O . MET A 1 187 ? 5.809 14.498 5.428 1.00 98.56 187 MET A O 1
ATOM 1495 N N . LEU A 1 188 ? 4.492 16.088 6.301 1.00 98.44 188 LEU A N 1
ATOM 1496 C CA . LEU A 1 188 ? 4.824 17.100 5.302 1.00 98.44 188 LEU A CA 1
ATOM 1497 C C . LEU A 1 188 ? 6.196 17.729 5.587 1.00 98.44 188 LEU A C 1
ATOM 1499 O O . LEU A 1 188 ? 6.456 18.309 6.640 1.00 98.44 188 LEU A O 1
ATOM 1503 N N . ARG A 1 189 ? 7.097 17.643 4.611 1.00 98.06 189 ARG A N 1
ATOM 1504 C CA . ARG A 1 189 ? 8.478 18.122 4.714 1.00 98.06 189 ARG A CA 1
ATOM 1505 C C . ARG A 1 189 ? 8.599 19.569 4.249 1.00 98.06 189 ARG A C 1
ATOM 1507 O O . ARG A 1 189 ? 7.785 20.068 3.475 1.00 98.06 189 ARG A O 1
ATOM 1514 N N . ARG A 1 190 ? 9.706 20.227 4.620 1.00 96.88 190 ARG A N 1
ATOM 1515 C CA . ARG A 1 190 ? 10.040 21.595 4.164 1.00 96.88 190 ARG A CA 1
ATOM 1516 C C . ARG A 1 190 ? 10.124 21.727 2.638 1.00 96.88 190 ARG A C 1
ATOM 1518 O O . ARG A 1 190 ? 9.919 22.814 2.111 1.00 96.88 190 ARG A O 1
ATOM 1525 N N . SER A 1 191 ? 10.402 20.633 1.925 1.00 96.88 191 SER A N 1
ATOM 1526 C CA . SER A 1 191 ? 10.383 20.580 0.457 1.00 96.88 191 SER A CA 1
ATOM 1527 C C . SER A 1 191 ? 8.971 20.702 -0.145 1.00 96.88 191 SER A C 1
ATOM 1529 O O . SER A 1 191 ? 8.834 20.839 -1.364 1.00 96.88 191 SER A O 1
ATOM 1531 N N . GLY A 1 192 ? 7.924 20.643 0.686 1.00 97.19 192 GLY A N 1
ATOM 1532 C CA . GLY A 1 192 ? 6.523 20.570 0.279 1.00 97.19 192 GLY A CA 1
ATOM 1533 C C . GLY A 1 192 ? 6.098 19.181 -0.204 1.00 97.19 192 GLY A C 1
ATOM 1534 O O . GLY A 1 192 ? 5.049 19.059 -0.828 1.00 97.19 192 GLY A O 1
ATOM 1535 N N . LYS A 1 193 ? 6.915 18.149 0.039 1.00 98.25 193 LYS A N 1
ATOM 1536 C CA . LYS A 1 193 ? 6.611 16.739 -0.248 1.00 98.25 193 LYS A CA 1
ATOM 1537 C C . LYS A 1 193 ? 6.345 15.984 1.049 1.00 98.25 193 LYS A C 1
ATOM 1539 O O . LYS A 1 193 ? 6.835 16.374 2.104 1.00 98.25 193 LYS A O 1
ATOM 1544 N N . ILE A 1 194 ? 5.613 14.883 0.966 1.00 98.56 194 ILE A N 1
ATOM 1545 C CA . ILE A 1 194 ? 5.423 13.960 2.089 1.00 98.56 194 ILE A CA 1
ATOM 1546 C C . ILE A 1 194 ? 6.680 13.084 2.243 1.00 98.56 194 ILE A C 1
ATOM 1548 O O . ILE A 1 194 ? 7.190 12.547 1.254 1.00 98.56 194 ILE A O 1
ATOM 1552 N N . GLY A 1 195 ? 7.197 12.959 3.466 1.00 98.44 195 GLY A N 1
ATOM 1553 C CA . GLY A 1 195 ? 8.277 12.026 3.803 1.00 98.44 195 GLY A CA 1
ATOM 1554 C C . GLY A 1 195 ? 7.808 10.575 3.693 1.00 98.44 195 GLY A C 1
ATOM 1555 O O . GLY A 1 195 ? 6.659 10.280 3.996 1.00 98.44 195 GLY A O 1
ATOM 1556 N N . MET A 1 196 ? 8.671 9.659 3.253 1.00 98.62 196 MET A N 1
ATOM 1557 C CA . MET A 1 196 ? 8.260 8.259 3.076 1.00 98.62 196 MET A CA 1
ATOM 1558 C C . MET A 1 196 ? 8.051 7.539 4.414 1.00 98.62 196 MET A C 1
ATOM 1560 O O . MET A 1 196 ? 7.116 6.747 4.541 1.00 98.62 196 MET A O 1
ATOM 1564 N N . GLY A 1 197 ? 8.847 7.881 5.428 1.00 98.38 197 GLY A N 1
ATOM 1565 C CA . GLY A 1 197 ? 8.713 7.314 6.761 1.00 98.38 197 GLY A CA 1
ATOM 1566 C C . GLY A 1 197 ? 9.442 8.089 7.852 1.00 98.38 197 GLY A C 1
ATOM 1567 O O . GLY A 1 197 ? 10.133 9.084 7.600 1.00 98.38 197 GLY A O 1
ATOM 1568 N N . TRP A 1 198 ? 9.257 7.631 9.085 1.00 98.69 198 TRP A N 1
ATOM 1569 C CA . TRP A 1 198 ? 9.780 8.267 10.292 1.00 98.69 198 TRP A CA 1
ATOM 1570 C C . TRP A 1 198 ? 10.072 7.225 11.374 1.00 98.69 198 TRP A C 1
ATOM 1572 O O . TRP A 1 198 ? 9.326 6.261 11.536 1.00 98.69 198 TRP A O 1
ATOM 1582 N N . HIS A 1 199 ? 11.134 7.442 12.137 1.00 98.56 199 HIS A N 1
ATOM 1583 C CA . HIS A 1 199 ? 11.515 6.648 13.295 1.00 98.56 199 HIS A CA 1
ATOM 1584 C C . HIS A 1 199 ? 11.467 7.503 14.565 1.00 98.56 199 HIS A C 1
ATOM 1586 O O . HIS A 1 199 ? 11.954 8.636 14.543 1.00 98.56 199 HIS A O 1
ATOM 1592 N N . PRO A 1 200 ? 10.978 6.972 15.694 1.00 98.06 200 PRO A N 1
ATOM 1593 C CA . PRO A 1 200 ? 11.054 7.667 16.977 1.00 98.06 200 PRO A CA 1
ATOM 1594 C C . PRO A 1 200 ? 12.485 7.918 17.442 1.00 98.06 200 PRO A C 1
ATOM 1596 O O . PRO A 1 200 ? 12.728 8.884 18.158 1.00 98.06 200 PRO A O 1
ATOM 1599 N N . GLU A 1 201 ? 13.442 7.103 16.999 1.00 98.12 201 GLU A N 1
ATOM 1600 C CA . GLU A 1 201 ? 14.849 7.257 17.360 1.00 98.12 201 GLU A CA 1
ATOM 1601 C C . GLU A 1 201 ? 15.539 8.413 16.625 1.00 98.12 201 GLU A C 1
ATOM 1603 O O . GLU A 1 201 ? 16.397 9.085 17.195 1.00 98.12 201 GLU A O 1
ATOM 1608 N N . THR A 1 202 ? 15.218 8.620 15.345 1.00 97.75 202 THR A N 1
ATOM 1609 C CA . THR A 1 202 ? 16.035 9.452 14.438 1.00 97.75 202 THR A CA 1
ATOM 1610 C C . THR A 1 202 ? 15.239 10.470 13.628 1.00 97.75 202 THR A C 1
ATOM 1612 O O . THR A 1 202 ? 15.818 11.306 12.934 1.00 97.75 202 THR A O 1
ATOM 1615 N N . GLY A 1 203 ? 13.914 10.453 13.731 1.00 98.12 203 GLY A N 1
ATOM 1616 C CA . GLY A 1 203 ? 13.034 11.298 12.948 1.00 98.12 203 GLY A CA 1
ATOM 1617 C C . GLY A 1 203 ? 12.810 10.764 11.533 1.00 98.12 203 GLY A C 1
ATOM 1618 O O . GLY A 1 203 ? 12.736 9.562 11.298 1.00 98.12 203 GLY A O 1
ATOM 1619 N N . PHE A 1 204 ? 12.653 11.667 10.568 1.00 98.44 204 PHE A N 1
ATOM 1620 C CA . PHE A 1 204 ? 12.370 11.293 9.182 1.00 98.44 204 PHE A CA 1
ATOM 1621 C C . PHE A 1 204 ? 13.490 10.476 8.546 1.00 98.44 204 PHE A C 1
ATOM 1623 O O . PHE A 1 204 ? 14.663 10.846 8.635 1.00 98.44 204 PHE A O 1
ATOM 1630 N N . ILE A 1 205 ? 13.107 9.459 7.776 1.00 97.81 205 ILE A N 1
ATOM 1631 C CA . ILE A 1 205 ? 14.036 8.835 6.834 1.00 97.81 205 ILE A CA 1
ATOM 1632 C C . ILE A 1 205 ? 14.404 9.829 5.722 1.00 97.81 205 ILE A C 1
ATOM 1634 O O . ILE A 1 205 ? 13.694 10.804 5.465 1.00 97.81 205 ILE A O 1
ATOM 1638 N N . ALA A 1 206 ? 15.530 9.590 5.046 1.00 97.19 206 ALA A N 1
ATOM 1639 C CA . ALA A 1 206 ? 16.042 10.505 4.022 1.00 97.19 206 ALA A CA 1
ATOM 1640 C C . ALA A 1 206 ? 15.098 10.661 2.813 1.00 97.19 206 ALA A C 1
ATOM 1642 O O . ALA A 1 206 ? 15.104 11.699 2.148 1.00 97.19 206 ALA A O 1
ATOM 1643 N N . SER A 1 207 ? 14.307 9.628 2.521 1.00 96.50 207 SER A N 1
ATOM 1644 C CA . SER A 1 207 ? 13.465 9.557 1.332 1.00 96.50 207 SER A CA 1
ATOM 1645 C C . SER A 1 207 ? 12.155 10.333 1.481 1.00 96.50 207 SER A C 1
ATOM 1647 O O . SER A 1 207 ? 11.455 10.261 2.491 1.00 96.50 207 SER A O 1
ATOM 1649 N N . GLU A 1 208 ? 11.790 11.037 0.414 1.00 97.44 208 GLU A N 1
ATOM 1650 C CA . GLU A 1 208 ? 10.531 11.767 0.266 1.00 97.44 208 GLU A CA 1
ATOM 1651 C C . GLU A 1 208 ? 9.838 11.301 -1.012 1.00 97.44 208 GLU A C 1
ATOM 1653 O O . GLU A 1 208 ? 10.504 11.008 -2.012 1.00 97.44 208 GLU A O 1
ATOM 1658 N N . TRP A 1 209 ? 8.507 11.298 -1.016 1.00 97.19 209 TRP A N 1
ATOM 1659 C CA . TRP A 1 209 ? 7.742 10.870 -2.178 1.00 97.19 209 TRP A CA 1
ATOM 1660 C C . TRP A 1 209 ? 7.964 11.788 -3.378 1.00 97.19 209 TRP A C 1
ATOM 1662 O O . TRP A 1 209 ? 7.806 13.011 -3.305 1.00 97.19 209 TRP A O 1
ATOM 1672 N N . ARG A 1 210 ? 8.266 11.173 -4.520 1.00 94.50 210 ARG A N 1
ATOM 1673 C CA . ARG A 1 210 ? 8.369 11.818 -5.832 1.00 94.50 210 ARG A CA 1
ATOM 1674 C C . ARG A 1 210 ? 7.523 11.052 -6.831 1.00 94.50 210 ARG A C 1
ATOM 1676 O O . ARG A 1 210 ? 7.432 9.830 -6.755 1.00 94.50 210 ARG A O 1
ATOM 1683 N N . GLY A 1 211 ? 6.897 11.773 -7.742 1.00 90.69 211 GLY A N 1
ATOM 1684 C CA . GLY A 1 211 ? 6.081 11.199 -8.790 1.00 90.69 211 GLY A CA 1
ATOM 1685 C C . GLY A 1 211 ? 6.910 10.875 -10.044 1.00 90.69 211 GLY A C 1
ATOM 1686 O O . GLY A 1 211 ? 7.886 11.563 -10.343 1.00 90.69 211 GLY A O 1
ATOM 1687 N N . PHE A 1 212 ? 6.536 9.885 -10.848 1.00 91.75 212 PHE A N 1
ATOM 1688 C CA . PHE A 1 212 ? 5.431 8.943 -10.630 1.00 91.75 212 PHE A CA 1
ATOM 1689 C C . PHE A 1 212 ? 5.845 7.840 -9.646 1.00 91.75 212 PHE A C 1
ATOM 1691 O O . PHE A 1 212 ? 6.994 7.419 -9.658 1.00 91.75 212 PHE A O 1
ATOM 1698 N N . SER A 1 213 ? 4.932 7.438 -8.763 1.00 94.44 213 SER A N 1
ATOM 1699 C CA . SER A 1 213 ? 5.109 6.381 -7.755 1.00 94.44 213 SER A CA 1
ATOM 1700 C C . SER A 1 213 ? 3.741 5.942 -7.216 1.00 94.44 213 SER A C 1
ATOM 1702 O O . SER A 1 213 ? 2.727 6.617 -7.429 1.00 94.44 213 SER A O 1
ATOM 1704 N N . GLU A 1 214 ? 3.715 4.844 -6.466 1.00 95.00 214 GLU A N 1
ATOM 1705 C CA . GLU A 1 214 ? 2.585 4.406 -5.642 1.00 95.00 214 GLU A CA 1
ATOM 1706 C C . GLU A 1 214 ? 2.170 5.464 -4.607 1.00 95.00 214 GLU A C 1
ATOM 1708 O O . GLU A 1 214 ? 1.025 5.483 -4.158 1.00 95.00 214 GLU A O 1
ATOM 1713 N N . GLY A 1 215 ? 3.067 6.414 -4.310 1.00 96.25 215 GLY A N 1
ATOM 1714 C CA . GLY A 1 215 ? 2.820 7.559 -3.440 1.00 96.25 215 GLY A CA 1
ATOM 1715 C C . GLY A 1 215 ? 1.605 8.408 -3.827 1.00 96.25 215 GLY A C 1
ATOM 1716 O O . GLY A 1 215 ? 1.122 9.150 -2.981 1.00 96.25 215 GLY A O 1
ATOM 1717 N N . SER A 1 216 ? 1.056 8.283 -5.044 1.00 96.31 216 SER A N 1
ATOM 1718 C CA . SER A 1 216 ? -0.238 8.894 -5.408 1.00 96.31 216 SER A CA 1
ATOM 1719 C C . SER A 1 216 ? -1.331 8.621 -4.369 1.00 96.31 216 SER A C 1
ATOM 1721 O O . SER A 1 216 ? -2.049 9.544 -3.989 1.00 96.31 216 SER A O 1
ATOM 1723 N N . LEU A 1 217 ? -1.393 7.393 -3.846 1.00 98.19 217 LEU A N 1
ATOM 1724 C CA . LEU A 1 217 ? -2.345 6.973 -2.817 1.00 98.19 217 LEU A CA 1
ATOM 1725 C C . LEU A 1 217 ? -2.214 7.797 -1.529 1.00 98.19 217 LEU A C 1
ATOM 1727 O O . LEU A 1 217 ? -3.219 8.229 -0.965 1.00 98.19 217 LEU A O 1
ATOM 1731 N N . VAL A 1 218 ? -0.974 8.071 -1.113 1.00 98.62 218 VAL A N 1
ATOM 1732 C CA . VAL A 1 218 ? -0.658 8.878 0.075 1.00 98.62 218 VAL A CA 1
ATOM 1733 C C . VAL A 1 218 ? -1.183 10.302 -0.094 1.00 98.62 218 VAL A C 1
ATOM 1735 O O . VAL A 1 218 ? -1.842 10.835 0.794 1.00 98.62 218 VAL A O 1
ATOM 1738 N N . TYR A 1 219 ? -0.927 10.923 -1.250 1.00 98.38 219 TYR A N 1
ATOM 1739 C CA . TYR A 1 219 ? -1.360 12.299 -1.503 1.00 98.38 219 TYR A CA 1
ATOM 1740 C C . TYR A 1 219 ? -2.880 12.412 -1.626 1.00 98.38 219 TYR A C 1
ATOM 1742 O O . TYR A 1 219 ? -3.447 13.362 -1.094 1.00 98.38 219 TYR A O 1
ATOM 1750 N N . LEU A 1 220 ? -3.549 11.462 -2.287 1.00 97.69 220 LEU A N 1
ATOM 1751 C CA . LEU A 1 220 ? -5.009 11.480 -2.424 1.00 97.69 220 LEU A CA 1
ATOM 1752 C C . LEU A 1 220 ? -5.705 11.392 -1.059 1.00 97.69 220 LEU A C 1
ATOM 1754 O O . LEU A 1 220 ? -6.582 12.208 -0.776 1.00 97.69 220 LEU A O 1
ATOM 1758 N N . LEU A 1 221 ? -5.260 10.491 -0.176 1.00 98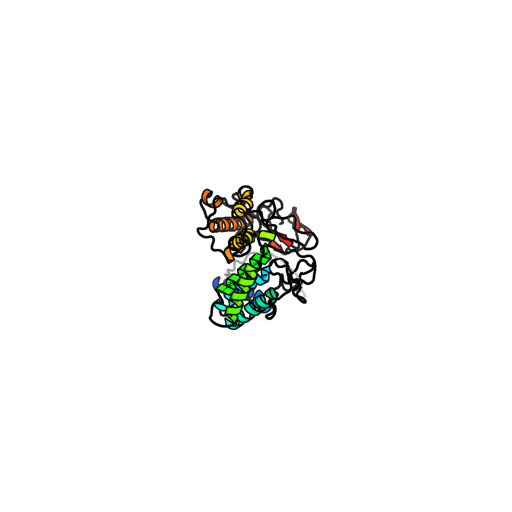.56 221 LEU A N 1
ATOM 1759 C CA . LEU A 1 221 ? -5.776 10.422 1.195 1.00 98.56 221 LEU A CA 1
ATOM 1760 C C . LEU A 1 221 ? -5.461 11.683 2.005 1.00 98.56 221 LEU A C 1
ATOM 1762 O O . LEU A 1 221 ? -6.328 12.167 2.731 1.00 98.56 221 LEU A O 1
ATOM 1766 N N . ALA A 1 222 ? -4.251 12.231 1.875 1.00 98.69 222 ALA A N 1
ATOM 1767 C CA . ALA A 1 222 ? -3.854 13.439 2.591 1.00 98.69 222 ALA A CA 1
ATOM 1768 C C . ALA A 1 222 ? -4.652 14.681 2.154 1.00 98.69 222 ALA A C 1
ATOM 1770 O O . ALA A 1 222 ? -4.934 15.547 2.979 1.00 98.69 222 ALA A O 1
ATOM 1771 N N . PHE A 1 223 ? -5.043 14.779 0.879 1.00 98.38 223 PHE A N 1
ATOM 1772 C CA . PHE A 1 223 ? -5.920 15.852 0.394 1.00 98.38 223 PHE A CA 1
ATOM 1773 C C . PHE A 1 223 ? -7.381 15.664 0.786 1.00 98.38 223 PHE A C 1
ATOM 1775 O O . PHE A 1 223 ? -8.079 16.651 0.992 1.00 98.38 223 PHE A O 1
ATOM 1782 N N . ALA A 1 224 ? -7.846 14.420 0.877 1.00 97.62 224 ALA A N 1
ATOM 1783 C CA . ALA A 1 224 ? -9.213 14.120 1.286 1.00 97.62 224 ALA A CA 1
ATOM 1784 C C . ALA A 1 224 ? -9.409 14.160 2.815 1.00 97.62 224 ALA A C 1
ATOM 1786 O O . ALA A 1 224 ? -10.545 14.092 3.281 1.00 97.62 224 ALA A O 1
ATOM 1787 N N . SER A 1 225 ? -8.325 14.262 3.599 1.00 98.31 225 SER A N 1
ATOM 1788 C CA . SER A 1 225 ? -8.400 14.208 5.061 1.00 98.31 225 SER A CA 1
ATOM 1789 C C . SER A 1 225 ? -9.224 15.381 5.595 1.00 98.31 225 SER A C 1
ATOM 1791 O O . SER A 1 225 ? -8.882 16.523 5.285 1.00 98.31 225 SER A O 1
ATOM 1793 N N . PRO A 1 226 ? -10.263 15.142 6.416 1.00 97.56 226 PRO A N 1
ATOM 1794 C CA . PRO A 1 226 ? -11.087 16.213 6.978 1.00 97.56 226 PRO A CA 1
ATOM 1795 C C . PRO A 1 226 ? -10.451 16.889 8.206 1.00 97.56 226 PRO A C 1
ATOM 1797 O O . PRO A 1 226 ? -10.907 17.949 8.625 1.00 97.56 226 PRO A O 1
ATOM 1800 N N . THR A 1 227 ? -9.415 16.285 8.794 1.00 98.38 227 THR A N 1
ATOM 1801 C CA . THR A 1 227 ? -8.789 16.719 10.056 1.00 98.38 227 THR A CA 1
ATOM 1802 C C . THR A 1 227 ? -7.384 17.281 9.863 1.00 98.38 227 THR A C 1
ATOM 1804 O O . THR A 1 227 ? -7.015 18.259 10.510 1.00 98.38 227 THR A O 1
ATOM 1807 N N . HIS A 1 228 ? -6.596 16.688 8.964 1.00 98.31 228 HIS A N 1
ATOM 1808 C CA . HIS A 1 228 ? -5.177 16.996 8.793 1.00 98.31 228 HIS A CA 1
ATOM 1809 C C . HIS A 1 228 ? -4.807 17.145 7.314 1.00 98.31 228 HIS A C 1
ATOM 1811 O O . HIS A 1 228 ? -3.849 16.542 6.834 1.00 98.31 228 HIS A O 1
ATOM 1817 N N . THR A 1 229 ? -5.575 17.946 6.574 1.00 98.44 229 THR A N 1
ATOM 1818 C CA . THR A 1 229 ? -5.360 18.179 5.141 1.00 98.44 229 THR A CA 1
ATOM 1819 C C . THR A 1 229 ? -4.016 18.854 4.854 1.00 98.44 229 THR A C 1
ATOM 1821 O O . THR A 1 229 ? -3.644 19.832 5.505 1.00 98.44 229 THR A O 1
ATOM 1824 N N . ILE A 1 230 ? -3.305 18.396 3.821 1.00 98.56 230 ILE A N 1
ATOM 1825 C CA . ILE A 1 230 ? -2.085 19.064 3.335 1.00 98.56 230 ILE A CA 1
ATOM 1826 C C . ILE A 1 230 ? -2.392 20.128 2.257 1.00 98.56 230 ILE A C 1
ATOM 1828 O O . ILE A 1 230 ? -3.399 20.024 1.554 1.00 98.56 230 ILE A O 1
ATOM 1832 N N . PRO A 1 231 ? -1.520 21.137 2.048 1.00 98.06 231 PRO A N 1
ATOM 1833 C CA . PRO A 1 231 ? -1.729 22.156 1.017 1.00 98.06 231 PRO A CA 1
ATOM 1834 C C . PRO A 1 231 ? -1.727 21.568 -0.399 1.00 98.06 231 PRO A C 1
ATOM 1836 O O . PRO A 1 231 ? -0.832 20.800 -0.750 1.00 98.06 231 PRO A O 1
ATOM 1839 N N . SER A 1 232 ? -2.648 22.013 -1.259 1.00 95.19 232 SER A N 1
ATOM 1840 C CA . SER A 1 232 ? -2.773 21.547 -2.656 1.00 95.19 232 SER A CA 1
ATOM 1841 C C . SER A 1 232 ? -1.494 21.708 -3.493 1.00 95.19 232 SER A C 1
ATOM 1843 O O . SER A 1 232 ? -1.256 20.948 -4.435 1.00 95.19 232 SER A O 1
ATOM 1845 N N . THR A 1 233 ? -0.615 22.645 -3.119 1.00 96.62 233 THR A N 1
ATOM 1846 C CA . THR A 1 233 ? 0.699 22.841 -3.752 1.00 96.62 233 THR A CA 1
ATOM 1847 C C . THR A 1 233 ? 1.618 21.623 -3.629 1.00 96.62 233 THR A C 1
ATOM 1849 O O . THR A 1 233 ? 2.515 21.443 -4.457 1.00 96.62 233 THR A O 1
ATOM 1852 N N . ALA A 1 234 ? 1.374 20.737 -2.658 1.00 97.81 234 ALA A N 1
ATOM 1853 C CA . ALA A 1 234 ? 2.122 19.499 -2.483 1.00 97.81 234 ALA A CA 1
ATOM 1854 C C . ALA A 1 234 ? 2.029 18.579 -3.716 1.00 97.81 234 ALA A C 1
ATOM 1856 O O . ALA A 1 234 ? 3.013 17.927 -4.067 1.00 97.81 234 ALA A O 1
ATOM 1857 N N . TRP A 1 235 ? 0.909 18.592 -4.456 1.00 96.81 235 TRP A N 1
ATOM 1858 C CA . TRP A 1 235 ? 0.765 17.789 -5.679 1.00 96.81 235 TRP A CA 1
ATOM 1859 C C . TRP A 1 235 ? 1.739 18.235 -6.772 1.00 96.81 235 TRP A C 1
ATOM 1861 O O . TRP A 1 235 ? 2.363 17.418 -7.449 1.00 96.81 235 TRP A O 1
ATOM 1871 N N . GLN A 1 236 ? 1.938 19.547 -6.916 1.00 95.94 236 GLN A N 1
ATOM 1872 C CA . GLN A 1 236 ? 2.884 20.104 -7.887 1.00 95.94 236 GLN A CA 1
ATOM 1873 C C . GLN A 1 236 ? 4.330 19.775 -7.494 1.00 95.94 236 GLN A C 1
ATOM 1875 O O . GLN A 1 236 ? 5.180 19.544 -8.355 1.00 95.94 236 GLN A O 1
ATOM 1880 N N . ARG A 1 237 ? 4.622 19.708 -6.187 1.00 97.06 237 ARG A N 1
ATOM 1881 C CA . ARG A 1 237 ? 5.932 19.270 -5.684 1.00 97.06 237 ARG A CA 1
ATOM 1882 C C . ARG A 1 237 ? 6.158 17.786 -5.955 1.00 97.06 237 ARG A C 1
ATOM 1884 O O . ARG A 1 237 ? 7.243 17.430 -6.420 1.00 97.06 237 ARG A O 1
ATOM 1891 N N . TRP A 1 238 ? 5.155 16.943 -5.730 1.00 96.25 238 TRP A N 1
ATOM 1892 C CA . TRP A 1 238 ? 5.218 15.511 -6.020 1.00 96.25 238 TRP A CA 1
ATOM 1893 C C . TRP A 1 238 ? 5.413 15.222 -7.515 1.00 96.25 238 TRP A C 1
ATOM 1895 O O . TRP A 1 238 ? 6.345 14.509 -7.876 1.00 96.25 238 TRP A O 1
ATOM 1905 N N . THR A 1 239 ? 4.630 15.847 -8.396 1.00 96.44 239 THR A N 1
ATOM 1906 C CA . THR A 1 239 ? 4.689 15.628 -9.859 1.00 96.44 239 THR A CA 1
ATOM 1907 C C . THR A 1 239 ? 5.862 16.323 -10.564 1.00 96.44 239 THR A C 1
ATOM 1909 O O . THR A 1 239 ? 6.079 16.126 -11.761 1.00 96.44 239 THR A O 1
ATOM 1912 N N . SER A 1 240 ? 6.679 17.097 -9.837 1.00 95.06 240 SER A N 1
ATOM 1913 C CA . SER A 1 240 ? 7.785 17.892 -10.402 1.00 95.06 240 SER A CA 1
ATOM 1914 C C . SER A 1 240 ? 8.836 17.084 -11.178 1.00 95.06 240 SER A C 1
ATOM 1916 O O . SER A 1 240 ? 9.522 17.637 -12.038 1.00 95.06 240 SER A O 1
ATOM 1918 N N . THR A 1 241 ? 8.957 15.782 -10.912 1.00 91.88 241 THR A N 1
ATOM 1919 C CA . THR A 1 241 ? 9.944 14.891 -11.541 1.00 91.88 241 THR A CA 1
ATOM 1920 C C . THR A 1 241 ? 9.400 14.067 -12.707 1.00 91.88 241 THR A C 1
ATOM 1922 O O . THR A 1 241 ? 10.172 13.336 -13.316 1.00 91.88 241 THR A O 1
ATOM 1925 N N . TYR A 1 242 ? 8.128 14.219 -13.100 1.00 95.19 242 TYR A N 1
ATOM 1926 C CA . TYR A 1 242 ? 7.533 13.444 -14.204 1.00 95.19 242 TYR A CA 1
ATOM 1927 C C . TYR A 1 242 ? 8.324 13.534 -15.518 1.00 95.19 242 TYR A C 1
ATOM 1929 O O . TYR A 1 242 ? 8.439 12.553 -16.244 1.00 95.19 242 TYR A O 1
ATOM 1937 N N . ASN A 1 243 ? 8.925 14.691 -15.822 1.00 93.75 243 ASN A N 1
ATOM 1938 C CA . ASN A 1 243 ? 9.746 14.848 -17.027 1.00 93.75 243 ASN A CA 1
ATOM 1939 C C . ASN A 1 243 ? 11.015 13.985 -17.031 1.00 93.75 243 ASN A C 1
ATOM 1941 O O . ASN A 1 243 ? 11.532 13.708 -18.106 1.00 93.75 243 ASN A O 1
ATOM 1945 N N . GLN A 1 244 ? 11.515 13.565 -15.867 1.00 91.50 244 GLN A N 1
ATOM 1946 C CA . GLN A 1 244 ? 12.725 12.743 -15.765 1.00 91.50 244 GLN A CA 1
ATOM 1947 C C . GLN A 1 244 ? 12.470 11.291 -16.179 1.00 91.50 244 GLN A C 1
ATOM 1949 O O . GLN A 1 244 ? 13.401 10.605 -16.587 1.00 91.50 244 GLN A O 1
ATOM 1954 N N . THR A 1 245 ? 11.221 10.828 -16.092 1.00 90.94 245 THR A N 1
ATOM 1955 C CA . THR A 1 245 ? 10.825 9.457 -16.446 1.00 90.94 245 THR A CA 1
ATOM 1956 C C . THR A 1 245 ? 9.847 9.401 -17.619 1.00 90.94 245 THR A C 1
ATOM 1958 O O . THR A 1 245 ? 9.345 8.331 -17.975 1.00 90.94 245 THR A O 1
ATOM 1961 N N . TRP A 1 246 ? 9.574 10.550 -18.243 1.00 94.62 246 TRP A N 1
ATOM 1962 C CA . TRP A 1 246 ? 8.768 10.637 -19.450 1.00 94.62 246 TRP A CA 1
ATOM 1963 C C . TRP A 1 246 ? 9.525 10.058 -20.642 1.00 94.62 246 TRP A C 1
ATOM 1965 O O . TRP A 1 246 ? 10.547 10.594 -21.070 1.00 94.62 246 TRP A O 1
ATOM 1975 N N . GLY A 1 247 ? 8.988 9.001 -21.238 1.00 94.38 247 GLY A N 1
ATOM 1976 C CA . GLY A 1 247 ? 9.621 8.374 -22.386 1.00 94.38 247 GLY A CA 1
ATOM 1977 C C . GLY A 1 247 ? 8.897 7.121 -22.837 1.00 94.38 247 GLY A C 1
ATOM 1978 O O . GLY A 1 247 ? 7.881 6.726 -22.273 1.00 94.38 247 GLY A O 1
ATOM 1979 N N . LYS A 1 248 ? 9.424 6.493 -23.891 1.00 91.75 248 LYS A N 1
ATOM 1980 C CA . LYS A 1 248 ? 8.903 5.212 -24.387 1.00 91.75 248 LYS A CA 1
ATOM 1981 C C . LYS A 1 248 ? 9.168 4.062 -23.415 1.00 91.75 248 LYS A C 1
ATOM 1983 O O . LYS A 1 248 ? 8.380 3.127 -23.379 1.00 91.75 248 LYS A O 1
ATOM 1988 N N . ASN A 1 249 ? 10.259 4.137 -22.645 1.00 88.56 249 ASN A N 1
ATOM 1989 C CA . ASN A 1 249 ? 10.649 3.154 -21.629 1.00 88.56 249 ASN A CA 1
ATOM 1990 C C . ASN A 1 249 ? 10.512 1.706 -22.139 1.00 88.56 249 ASN A C 1
ATOM 1992 O O . ASN A 1 249 ? 9.816 0.917 -21.532 1.00 88.56 249 ASN A O 1
ATOM 1996 N N . PHE A 1 250 ? 11.131 1.375 -23.280 1.00 89.38 250 PHE A N 1
ATOM 1997 C CA . PHE A 1 250 ? 11.010 0.094 -24.015 1.00 89.38 250 PHE A CA 1
ATOM 1998 C C . PHE A 1 250 ? 9.700 -0.173 -24.773 1.00 89.38 250 PHE A C 1
ATOM 2000 O O . PHE A 1 250 ? 9.732 -0.974 -25.711 1.00 89.38 250 PHE A O 1
ATOM 2007 N N . GLY A 1 251 ? 8.610 0.533 -24.475 1.00 88.81 251 GLY A N 1
ATOM 2008 C CA . GLY A 1 251 ? 7.358 0.473 -25.232 1.00 88.81 251 GLY A CA 1
ATOM 2009 C C . GLY A 1 251 ? 7.361 1.282 -26.537 1.00 88.81 251 GLY A C 1
ATOM 2010 O O . GLY A 1 251 ? 8.378 1.829 -26.974 1.00 88.81 251 GLY A O 1
ATOM 2011 N N . TYR A 1 252 ? 6.186 1.375 -27.165 1.00 91.94 252 TYR A N 1
ATOM 2012 C CA . TYR A 1 252 ? 5.981 2.127 -28.413 1.00 91.94 252 TYR A CA 1
ATOM 2013 C C . TYR A 1 252 ? 5.520 3.570 -28.173 1.00 91.94 252 TYR A C 1
ATOM 2015 O O . TYR A 1 252 ? 5.976 4.492 -28.857 1.00 91.94 252 TYR A O 1
ATOM 2023 N N . LEU A 1 253 ? 4.646 3.768 -27.180 1.00 95.56 253 LEU A N 1
ATOM 2024 C CA . LEU A 1 253 ? 4.051 5.056 -26.827 1.00 95.56 253 LEU A CA 1
ATOM 2025 C C . LEU A 1 253 ? 4.691 5.631 -25.555 1.00 95.56 253 LEU A C 1
ATOM 2027 O O . LEU A 1 253 ? 4.963 4.879 -24.615 1.00 95.56 253 LEU A O 1
ATOM 2031 N N . PRO A 1 254 ? 4.919 6.956 -25.490 1.00 95.75 254 PRO A N 1
ATOM 2032 C CA . PRO A 1 254 ? 5.504 7.571 -24.313 1.00 95.75 254 PRO A CA 1
ATOM 2033 C C . PRO A 1 254 ? 4.514 7.627 -23.140 1.00 95.75 254 PRO A C 1
ATOM 2035 O O . PRO A 1 254 ? 3.306 7.796 -23.338 1.00 95.75 254 PRO A O 1
ATOM 2038 N N . HIS A 1 255 ? 5.042 7.509 -21.926 1.00 96.19 255 HIS A N 1
ATOM 2039 C CA . HIS A 1 255 ? 4.318 7.596 -20.655 1.00 96.19 255 HIS A CA 1
ATOM 2040 C C . HIS A 1 255 ? 5.254 8.117 -19.552 1.00 96.19 255 HIS A C 1
ATOM 2042 O O . HIS A 1 255 ? 6.473 8.160 -19.741 1.00 96.19 255 HIS A O 1
ATOM 2048 N N . VAL A 1 256 ? 4.702 8.525 -18.406 1.00 95.50 256 VAL A N 1
ATOM 2049 C CA . VAL A 1 256 ? 5.498 8.787 -17.198 1.00 95.50 256 VAL A CA 1
ATOM 2050 C C . VAL A 1 256 ? 5.826 7.440 -16.564 1.00 95.50 256 VAL A C 1
ATOM 2052 O O . VAL A 1 256 ? 4.916 6.734 -16.126 1.00 95.50 256 VAL A O 1
ATOM 2055 N N . GLY A 1 257 ? 7.105 7.069 -16.560 1.00 91.19 257 GLY A N 1
ATOM 2056 C CA . GLY A 1 257 ? 7.558 5.758 -16.108 1.00 91.19 257 GLY A CA 1
ATOM 2057 C C . GLY A 1 257 ? 7.904 5.686 -14.623 1.00 91.19 257 GLY A C 1
ATOM 2058 O O . GLY A 1 257 ? 8.325 6.671 -14.009 1.00 91.19 257 GLY A O 1
ATOM 2059 N N . TYR A 1 258 ? 7.794 4.476 -14.089 1.00 90.88 258 TYR A N 1
ATOM 2060 C CA . TYR A 1 258 ? 8.474 3.998 -12.891 1.00 90.88 258 TYR A CA 1
ATOM 2061 C C . TYR A 1 258 ? 8.828 2.519 -13.104 1.00 90.88 258 TYR A C 1
ATOM 2063 O O . TYR A 1 258 ? 8.152 1.836 -13.875 1.00 90.88 258 TYR A O 1
ATOM 2071 N N . PHE A 1 259 ? 9.920 2.030 -12.509 1.00 87.19 259 PHE A N 1
ATOM 2072 C CA . PHE A 1 259 ? 10.498 0.761 -12.965 1.00 87.19 259 PHE A CA 1
ATOM 2073 C C . PHE A 1 259 ? 9.675 -0.465 -12.525 1.00 87.19 259 PHE A C 1
ATOM 2075 O O . PHE A 1 259 ? 9.255 -1.209 -13.410 1.00 87.19 259 PHE A O 1
ATOM 2082 N N . PRO A 1 260 ? 9.394 -0.707 -11.229 1.00 93.19 260 PRO A N 1
ATOM 2083 C CA . PRO A 1 260 ? 8.498 -1.787 -10.814 1.00 93.19 260 PRO A CA 1
ATOM 2084 C C . PRO A 1 260 ? 7.052 -1.595 -11.261 1.00 93.19 260 PRO A C 1
ATOM 2086 O O . PRO A 1 260 ? 6.456 -0.540 -11.040 1.00 93.19 260 PRO A O 1
ATOM 2089 N N . LEU A 1 261 ? 6.462 -2.645 -11.839 1.00 95.38 261 LEU A N 1
ATOM 2090 C CA . LEU A 1 261 ? 5.112 -2.576 -12.398 1.00 95.38 261 LEU A CA 1
ATOM 2091 C C . LEU A 1 261 ? 4.019 -2.340 -11.338 1.00 95.38 261 LEU A C 1
ATOM 2093 O O . LEU A 1 261 ? 3.012 -1.712 -11.665 1.00 95.38 261 LEU A O 1
ATOM 2097 N N . PHE A 1 262 ? 4.222 -2.741 -10.074 1.00 96.25 262 PHE A N 1
ATOM 2098 C CA . PHE A 1 262 ? 3.215 -2.543 -9.017 1.00 96.25 262 PHE A CA 1
ATOM 2099 C C . PHE A 1 262 ? 2.812 -1.071 -8.835 1.00 96.25 262 PHE A C 1
ATOM 2101 O O . PHE A 1 262 ? 1.658 -0.779 -8.533 1.00 96.25 262 PHE A O 1
ATOM 2108 N N . VAL A 1 263 ? 3.724 -0.129 -9.095 1.00 95.50 263 VAL A N 1
ATOM 2109 C CA . VAL A 1 263 ? 3.458 1.316 -9.025 1.00 95.50 263 VAL A CA 1
ATOM 2110 C C . VAL A 1 263 ? 2.374 1.760 -10.009 1.00 95.50 263 VAL A C 1
ATOM 2112 O O . VAL A 1 263 ? 1.638 2.710 -9.748 1.00 95.50 263 VAL A O 1
ATOM 2115 N N . HIS A 1 264 ? 2.238 1.049 -11.125 1.00 96.31 264 HIS A N 1
ATOM 2116 C CA . HIS A 1 264 ? 1.195 1.272 -12.118 1.00 96.31 264 HIS A CA 1
ATOM 2117 C C . HIS A 1 264 ? -0.070 0.437 -11.870 1.00 96.31 264 HIS A C 1
ATOM 2119 O O . HIS A 1 264 ? -1.030 0.606 -12.617 1.00 96.31 264 HIS A O 1
ATOM 2125 N N . GLN A 1 265 ? -0.089 -0.421 -10.844 1.00 96.69 265 GLN A N 1
ATOM 2126 C CA . GLN A 1 265 ? -1.189 -1.339 -10.528 1.00 96.69 265 GLN A CA 1
ATOM 2127 C C . GLN A 1 265 ? -1.887 -0.972 -9.214 1.00 96.69 265 GLN A C 1
ATOM 2129 O O . GLN A 1 265 ? -3.100 -0.805 -9.205 1.00 96.69 265 GLN A O 1
ATOM 2134 N N . TYR A 1 266 ? -1.137 -0.795 -8.121 1.00 96.56 266 TYR A N 1
ATOM 2135 C CA . TYR A 1 266 ? -1.697 -0.587 -6.780 1.00 96.56 266 TYR A CA 1
ATOM 2136 C C . TYR A 1 266 ? -2.680 0.583 -6.710 1.00 96.56 266 TYR A C 1
ATOM 2138 O O . TYR A 1 266 ? -3.769 0.389 -6.173 1.00 96.56 266 TYR A O 1
ATOM 2146 N N . PRO A 1 267 ? -2.386 1.769 -7.283 1.00 96.56 267 PRO A N 1
ATOM 2147 C CA . PRO A 1 267 ? -3.345 2.864 -7.242 1.00 96.56 267 PRO A CA 1
ATOM 2148 C C . PRO A 1 267 ? -4.706 2.523 -7.877 1.00 96.56 267 PRO A C 1
ATOM 2150 O O . PRO A 1 267 ? -5.738 2.971 -7.382 1.00 96.56 267 PRO A O 1
ATOM 2153 N N . HIS A 1 268 ? -4.714 1.686 -8.922 1.00 96.75 268 HIS A N 1
ATOM 2154 C CA . HIS A 1 268 ? -5.917 1.289 -9.670 1.00 96.75 268 HIS A CA 1
ATOM 2155 C C . HIS A 1 268 ? -6.792 0.270 -8.934 1.00 96.75 268 HIS A C 1
ATOM 2157 O O . HIS A 1 268 ? -7.893 -0.022 -9.388 1.00 96.75 268 HIS A O 1
ATOM 2163 N N . ILE A 1 269 ? -6.332 -0.269 -7.799 1.00 96.31 269 ILE A N 1
ATOM 2164 C CA . ILE A 1 269 ? -7.151 -1.145 -6.948 1.00 96.31 269 ILE A CA 1
ATOM 2165 C C . ILE A 1 269 ? -8.281 -0.345 -6.289 1.00 96.31 269 ILE A C 1
ATOM 2167 O O . ILE A 1 269 ? -9.386 -0.860 -6.137 1.00 96.31 269 ILE A O 1
ATOM 2171 N N . TRP A 1 270 ? -8.015 0.912 -5.920 1.00 96.50 270 TRP A N 1
ATOM 2172 C CA . TRP A 1 270 ? -8.954 1.744 -5.159 1.00 96.50 270 TRP A CA 1
ATOM 2173 C C . TRP A 1 270 ? -9.467 2.965 -5.914 1.00 96.50 270 TRP A C 1
ATOM 2175 O O . TRP A 1 270 ? -10.552 3.452 -5.605 1.00 96.50 270 TRP A O 1
ATOM 2185 N N . TYR A 1 271 ? -8.713 3.462 -6.893 1.00 95.44 271 TYR A N 1
ATOM 2186 C CA . TYR A 1 271 ? -9.102 4.622 -7.686 1.00 95.44 271 TYR A CA 1
ATOM 2187 C C . TYR A 1 271 ? -9.283 4.230 -9.147 1.00 95.44 271 TYR A C 1
ATOM 2189 O O . TYR A 1 271 ? -8.381 3.678 -9.775 1.00 95.44 271 TYR A O 1
ATOM 2197 N N . ASP A 1 272 ? -10.440 4.574 -9.703 1.00 96.06 272 ASP A N 1
ATOM 2198 C CA . ASP A 1 272 ? -10.668 4.487 -11.138 1.00 96.06 272 ASP A CA 1
ATOM 2199 C C . ASP A 1 272 ? -10.065 5.710 -11.828 1.00 96.06 272 ASP A C 1
ATOM 2201 O O . ASP A 1 272 ? -10.624 6.803 -11.798 1.00 96.06 272 ASP A O 1
ATOM 2205 N N . PHE A 1 273 ? -8.894 5.524 -12.429 1.00 96.25 273 PHE A N 1
ATOM 2206 C CA . PHE A 1 273 ? -8.146 6.597 -13.078 1.00 96.25 273 PHE A CA 1
ATOM 2207 C C . PHE A 1 273 ? -8.558 6.875 -14.529 1.00 96.25 273 PHE A C 1
ATOM 2209 O O . PHE A 1 273 ? -7.900 7.685 -15.195 1.00 96.25 273 PHE A O 1
ATOM 2216 N N . ARG A 1 274 ? -9.607 6.219 -15.041 1.00 97.69 274 ARG A N 1
ATOM 2217 C CA . ARG A 1 274 ? -10.179 6.563 -16.349 1.00 97.69 274 ARG A CA 1
ATOM 2218 C C . ARG A 1 274 ? -10.712 7.987 -16.302 1.00 97.69 274 ARG A C 1
ATOM 2220 O O . ARG A 1 274 ? -11.297 8.407 -15.308 1.00 97.69 274 ARG A O 1
ATOM 2227 N N . ASP A 1 275 ? -10.420 8.753 -17.344 1.00 96.31 275 ASP A N 1
ATOM 2228 C CA . ASP A 1 275 ? -10.785 10.166 -17.477 1.00 96.31 275 ASP A CA 1
ATOM 2229 C C . ASP A 1 275 ? -10.165 11.101 -16.410 1.00 96.31 275 ASP A C 1
ATOM 2231 O O . ASP A 1 275 ? -10.395 12.313 -16.417 1.00 96.31 275 ASP A O 1
ATOM 2235 N N . MET A 1 276 ? -9.299 10.588 -15.523 1.00 95.62 276 MET A N 1
ATOM 2236 C CA . MET A 1 276 ? -8.610 11.385 -14.508 1.00 95.62 276 MET A CA 1
ATOM 2237 C C . MET A 1 276 ? -7.289 11.945 -15.032 1.00 95.62 276 MET A C 1
ATOM 2239 O O . MET A 1 276 ? -6.344 11.219 -15.355 1.00 95.62 276 MET A O 1
ATOM 2243 N N . GLN A 1 277 ? -7.189 13.273 -15.046 1.00 95.88 277 GLN A N 1
ATOM 2244 C CA . GLN A 1 277 ? -6.005 13.986 -15.513 1.00 95.88 277 GLN A CA 1
ATOM 2245 C C . GLN A 1 277 ? -5.637 15.131 -14.574 1.00 95.88 277 GLN A C 1
ATOM 2247 O O . GLN A 1 277 ? -6.478 15.945 -14.182 1.00 95.88 277 GLN A O 1
ATOM 2252 N N . ASP A 1 278 ? -4.345 15.265 -14.296 1.00 94.94 278 ASP A N 1
ATOM 2253 C CA . ASP A 1 278 ? -3.784 16.493 -13.749 1.00 94.94 278 ASP A CA 1
ATOM 2254 C C . ASP A 1 278 ? -3.303 17.429 -14.878 1.00 94.94 278 ASP A C 1
ATOM 2256 O O . ASP A 1 278 ? -3.468 17.161 -16.073 1.00 94.94 278 ASP A O 1
ATOM 2260 N N . THR A 1 279 ? -2.704 18.565 -14.515 1.00 95.56 279 THR A N 1
ATOM 2261 C CA . THR A 1 279 ? -2.172 19.525 -15.495 1.00 95.56 279 THR A CA 1
ATOM 2262 C C . THR A 1 279 ? -1.063 18.927 -16.363 1.00 95.56 279 THR A C 1
ATOM 2264 O O . THR A 1 279 ? -0.922 19.311 -17.525 1.00 95.56 279 THR A O 1
ATOM 2267 N N . TYR A 1 280 ? -0.257 18.001 -15.839 1.00 96.69 280 TYR A N 1
ATOM 2268 C CA . TYR A 1 280 ? 0.774 17.346 -16.632 1.00 96.69 280 TYR A CA 1
ATOM 2269 C C . TYR A 1 280 ? 0.153 16.410 -17.667 1.00 96.69 280 TYR A C 1
ATOM 2271 O O . TYR A 1 280 ? 0.453 16.550 -18.853 1.00 96.69 280 TYR A O 1
ATOM 2279 N N . MET A 1 281 ? -0.734 15.519 -17.231 1.00 97.31 281 MET A N 1
ATOM 2280 C CA . MET A 1 281 ? -1.371 14.502 -18.065 1.00 97.31 281 MET A CA 1
ATOM 2281 C C . MET A 1 281 ? -2.270 15.119 -19.143 1.00 97.31 281 MET A C 1
ATOM 2283 O O . MET A 1 281 ? -2.172 14.724 -20.305 1.00 97.31 281 MET A O 1
ATOM 2287 N N . ARG A 1 282 ? -3.008 16.199 -18.829 1.00 97.50 282 ARG A N 1
ATOM 2288 C CA . ARG A 1 282 ? -3.750 16.989 -19.836 1.00 97.50 282 ARG A CA 1
ATOM 2289 C C . ARG A 1 282 ? -2.865 17.446 -20.995 1.00 97.50 282 ARG A C 1
ATOM 2291 O O . ARG A 1 282 ? -3.242 17.295 -22.151 1.00 97.50 282 ARG A O 1
ATOM 2298 N N . ARG A 1 283 ? -1.657 17.952 -20.712 1.00 97.25 283 ARG A N 1
ATOM 2299 C CA . ARG A 1 283 ? -0.705 18.377 -21.762 1.00 97.25 283 ARG A CA 1
ATOM 2300 C C . ARG A 1 283 ? -0.179 17.214 -22.601 1.00 97.25 283 ARG A C 1
ATOM 2302 O O . ARG A 1 283 ? 0.314 17.442 -23.700 1.00 97.25 283 ARG A O 1
ATOM 2309 N N . LYS A 1 284 ? -0.223 15.988 -22.077 1.00 97.00 284 LYS A N 1
ATOM 2310 C CA . LYS A 1 284 ? 0.169 14.774 -22.803 1.00 97.00 284 LYS A CA 1
ATOM 2311 C C . LYS A 1 284 ? -0.985 14.158 -23.597 1.00 97.00 284 LYS A C 1
ATOM 2313 O O . LYS A 1 284 ? -0.716 13.330 -24.463 1.00 97.00 284 LYS A O 1
ATOM 2318 N N . GLY A 1 285 ? -2.223 14.579 -23.334 1.00 97.38 285 GLY A N 1
ATOM 2319 C CA . GLY A 1 285 ? -3.415 14.175 -24.077 1.00 97.38 285 GLY A CA 1
ATOM 2320 C C . GLY A 1 285 ? -3.981 12.805 -23.695 1.00 97.38 285 GLY A C 1
ATOM 2321 O O . GLY A 1 285 ? -4.623 12.182 -24.532 1.00 97.38 285 GLY A O 1
ATOM 2322 N N . PHE A 1 286 ? -3.720 12.303 -22.482 1.00 97.44 286 PHE A N 1
ATOM 2323 C CA . PHE A 1 286 ? -4.313 11.059 -21.965 1.00 97.44 286 PHE A CA 1
ATOM 2324 C C . PHE A 1 286 ? -4.326 11.027 -20.430 1.00 97.44 286 PHE A C 1
ATOM 2326 O O . PHE A 1 286 ? -3.667 11.841 -19.785 1.00 97.44 286 PHE A O 1
ATOM 2333 N N . ASP A 1 287 ? -5.109 10.114 -19.857 1.00 97.88 287 ASP A N 1
ATOM 2334 C CA . ASP A 1 287 ? -5.331 9.953 -18.415 1.00 97.88 287 ASP A CA 1
ATOM 2335 C C . ASP A 1 287 ? -4.316 9.021 -17.723 1.00 97.88 287 ASP A C 1
ATOM 2337 O O . ASP A 1 287 ? -3.400 8.459 -18.334 1.00 97.88 287 ASP A O 1
ATOM 2341 N N . TYR A 1 288 ? -4.439 8.886 -16.401 1.00 97.50 288 TYR A N 1
ATOM 2342 C CA . TYR A 1 288 ? -3.574 7.995 -15.626 1.00 97.50 288 TYR A CA 1
ATOM 2343 C C . TYR A 1 288 ? -3.848 6.502 -15.887 1.00 97.50 288 TYR A C 1
ATOM 2345 O O . TYR A 1 288 ? -2.932 5.691 -15.718 1.00 97.50 288 TYR A O 1
ATOM 2353 N N . PHE A 1 289 ? -5.047 6.131 -16.350 1.00 98.00 289 PHE A N 1
ATOM 2354 C CA . PHE A 1 289 ? -5.350 4.771 -16.805 1.00 98.00 289 PHE A CA 1
ATOM 2355 C C . PHE A 1 289 ? -4.518 4.391 -18.033 1.00 98.00 289 PHE A C 1
ATOM 2357 O O . PHE A 1 289 ? -3.767 3.413 -18.006 1.00 98.00 289 PHE A O 1
ATOM 2364 N N . GLU A 1 290 ? -4.547 5.215 -19.075 1.00 98.25 290 GLU A N 1
ATOM 2365 C CA . GLU A 1 290 ? -3.743 5.029 -20.277 1.00 98.25 290 GLU A CA 1
ATOM 2366 C C . GLU A 1 290 ? -2.240 5.100 -19.961 1.00 98.25 290 GLU A C 1
ATOM 2368 O O . GLU A 1 290 ? -1.457 4.353 -20.551 1.00 98.25 290 GLU A O 1
ATOM 2373 N N . ASN A 1 291 ? -1.815 5.920 -18.989 1.00 97.56 291 ASN A N 1
ATOM 2374 C CA . ASN A 1 291 ? -0.424 5.924 -18.518 1.00 97.56 291 ASN A CA 1
ATOM 2375 C C . ASN A 1 291 ? 0.011 4.548 -17.987 1.00 97.56 291 ASN A C 1
ATOM 2377 O O . ASN A 1 291 ? 1.051 4.029 -18.398 1.00 97.56 291 ASN A O 1
ATOM 2381 N N . SER A 1 292 ? -0.792 3.938 -17.111 1.00 97.44 292 SER A N 1
ATOM 2382 C CA . SER A 1 292 ? -0.521 2.604 -16.563 1.00 97.44 292 SER A CA 1
ATOM 2383 C C . SER A 1 292 ? -0.654 1.489 -17.602 1.00 97.44 292 SER A C 1
ATOM 2385 O O . SER A 1 292 ? 0.152 0.551 -17.599 1.00 97.44 292 SER A O 1
ATOM 2387 N N . ARG A 1 293 ? -1.593 1.601 -18.550 1.00 97.69 293 ARG A N 1
ATOM 2388 C CA . ARG A 1 293 ? -1.693 0.663 -19.678 1.00 97.69 293 ARG A CA 1
ATOM 2389 C C . ARG A 1 293 ? -0.419 0.687 -20.522 1.00 97.69 293 ARG A C 1
ATOM 2391 O O . ARG A 1 293 ? 0.138 -0.368 -20.822 1.00 97.69 293 ARG A O 1
ATOM 2398 N N . ARG A 1 294 ? 0.092 1.878 -20.859 1.00 97.31 294 ARG A N 1
ATOM 2399 C CA . ARG A 1 294 ? 1.355 2.037 -21.603 1.00 97.31 294 ARG A CA 1
ATOM 2400 C C . ARG A 1 294 ? 2.555 1.482 -20.842 1.00 97.31 294 ARG A C 1
ATOM 2402 O O . ARG A 1 294 ? 3.394 0.839 -21.468 1.00 97.31 294 ARG A O 1
ATOM 2409 N N . ALA A 1 295 ? 2.622 1.680 -19.526 1.00 95.94 295 ALA A N 1
ATOM 2410 C CA . ALA A 1 295 ? 3.674 1.100 -18.690 1.00 95.94 295 ALA A CA 1
ATOM 2411 C C . ALA A 1 295 ? 3.625 -0.440 -18.673 1.00 95.94 295 ALA A C 1
ATOM 2413 O O . ALA A 1 295 ? 4.662 -1.092 -18.790 1.00 95.94 295 ALA A O 1
ATOM 2414 N N . THR A 1 296 ? 2.424 -1.024 -18.617 1.00 96.75 296 THR A N 1
ATOM 2415 C CA . THR A 1 296 ? 2.215 -2.483 -18.679 1.00 96.75 296 THR A CA 1
ATOM 2416 C C . THR A 1 296 ? 2.641 -3.056 -20.030 1.00 96.75 296 THR A C 1
ATOM 2418 O O . THR A 1 296 ? 3.381 -4.036 -20.085 1.00 96.75 296 THR A O 1
ATOM 2421 N N . VAL A 1 297 ? 2.238 -2.413 -21.132 1.00 96.44 297 VAL A N 1
ATOM 2422 C CA . VAL A 1 297 ? 2.683 -2.804 -22.480 1.00 96.44 297 VAL A CA 1
ATOM 2423 C C . VAL A 1 297 ? 4.201 -2.708 -22.582 1.00 96.44 297 VAL A C 1
ATOM 2425 O O . VAL A 1 297 ? 4.840 -3.636 -23.060 1.00 96.44 297 VAL A O 1
ATOM 2428 N N . ALA A 1 298 ? 4.796 -1.624 -22.088 1.00 95.00 298 ALA A N 1
ATOM 2429 C CA . ALA A 1 298 ? 6.239 -1.445 -22.114 1.00 95.00 298 ALA A CA 1
ATOM 2430 C C . ALA A 1 298 ? 6.991 -2.574 -21.379 1.00 95.00 298 ALA A C 1
ATOM 2432 O O . ALA A 1 298 ? 7.965 -3.088 -21.928 1.00 95.00 298 ALA A O 1
ATOM 2433 N N . GLN A 1 299 ? 6.493 -3.025 -20.219 1.00 93.69 299 GLN A N 1
ATOM 2434 C CA . GLN A 1 299 ? 7.055 -4.155 -19.462 1.00 93.69 299 GLN A CA 1
ATOM 2435 C C . GLN A 1 299 ? 7.056 -5.455 -20.269 1.00 93.69 299 GLN A C 1
ATOM 2437 O O . GLN A 1 299 ? 8.058 -6.173 -20.305 1.00 93.69 299 GLN A O 1
ATOM 2442 N N . ARG A 1 300 ? 5.959 -5.731 -20.980 1.00 95.88 300 ARG A N 1
ATOM 2443 C CA . ARG A 1 300 ? 5.882 -6.873 -21.895 1.00 95.88 300 ARG A CA 1
ATOM 2444 C C . ARG A 1 300 ? 6.863 -6.734 -23.062 1.00 95.88 300 ARG A C 1
ATOM 2446 O O . ARG A 1 300 ? 7.564 -7.686 -23.391 1.00 95.88 300 ARG A O 1
ATOM 2453 N N . GLU A 1 301 ? 6.975 -5.545 -23.652 1.00 95.44 301 GLU A N 1
ATOM 2454 C CA . GLU A 1 301 ? 7.931 -5.290 -24.739 1.00 95.44 301 GLU A CA 1
ATOM 2455 C C . GLU A 1 301 ? 9.393 -5.419 -24.290 1.00 95.44 301 GLU A C 1
ATOM 2457 O O . GLU A 1 301 ? 10.238 -5.870 -25.066 1.00 95.44 301 GLU A O 1
ATOM 2462 N N . TYR A 1 302 ? 9.716 -5.058 -23.045 1.00 93.62 302 TYR A N 1
ATOM 2463 C CA . TYR A 1 302 ? 11.039 -5.312 -22.476 1.00 93.62 302 TYR A CA 1
ATOM 2464 C C . TYR A 1 302 ? 11.337 -6.814 -22.411 1.00 93.62 302 TYR A C 1
ATOM 2466 O O . TYR A 1 302 ? 12.415 -7.232 -22.837 1.00 93.62 302 TYR A O 1
ATOM 2474 N N . ALA A 1 303 ? 10.391 -7.623 -21.924 1.00 94.44 303 ALA A N 1
ATOM 2475 C CA . ALA A 1 303 ? 10.556 -9.072 -21.843 1.00 94.44 303 ALA A CA 1
ATOM 2476 C C . ALA A 1 303 ? 10.711 -9.715 -23.229 1.00 94.44 303 ALA A C 1
ATOM 2478 O O . ALA A 1 303 ? 11.577 -10.562 -23.401 1.00 94.44 303 ALA A O 1
ATOM 2479 N N . ILE A 1 304 ? 9.964 -9.253 -24.238 1.00 95.75 304 ILE A N 1
ATOM 2480 C CA . ILE A 1 304 ? 10.103 -9.719 -25.630 1.00 95.75 304 ILE A CA 1
ATOM 2481 C C . ILE A 1 304 ? 11.478 -9.369 -26.210 1.00 95.75 304 ILE A C 1
ATOM 2483 O O . ILE A 1 304 ? 12.113 -10.203 -26.852 1.00 95.75 304 ILE A O 1
ATOM 2487 N N . LYS A 1 305 ? 11.955 -8.137 -25.992 1.00 93.88 305 LYS A N 1
ATOM 2488 C CA . LYS A 1 305 ? 13.280 -7.704 -26.469 1.00 93.88 305 LYS A CA 1
ATOM 2489 C C . LYS A 1 305 ? 14.417 -8.411 -25.742 1.00 93.88 305 LYS A C 1
ATOM 2491 O O . LYS A 1 305 ? 15.474 -8.607 -26.334 1.00 93.88 305 LYS A O 1
ATOM 2496 N N . ASN A 1 306 ? 14.211 -8.727 -24.464 1.00 91.44 306 ASN A N 1
ATOM 2497 C CA . ASN A 1 306 ? 15.129 -9.462 -23.606 1.00 91.44 306 ASN A CA 1
ATOM 2498 C C . ASN A 1 306 ? 16.603 -9.017 -23.753 1.00 91.44 306 ASN A C 1
ATOM 2500 O O . ASN A 1 306 ? 17.473 -9.834 -24.071 1.00 91.44 306 ASN A O 1
ATOM 2504 N N . PRO A 1 307 ? 16.931 -7.726 -23.537 1.00 88.00 307 PRO A N 1
ATOM 2505 C CA . PRO A 1 307 ? 18.277 -7.199 -23.808 1.00 88.00 307 PRO A CA 1
ATOM 2506 C C . PRO A 1 307 ? 19.374 -7.919 -23.000 1.00 88.00 307 PRO A C 1
ATOM 2508 O O . PRO A 1 307 ? 20.513 -8.084 -23.452 1.00 88.00 307 PRO A O 1
ATOM 2511 N N . ASN A 1 308 ? 19.011 -8.415 -21.815 1.00 84.69 308 ASN A N 1
ATOM 2512 C CA . ASN A 1 308 ? 19.907 -9.159 -20.937 1.00 84.69 308 ASN A CA 1
ATOM 2513 C C . ASN A 1 308 ? 19.987 -10.659 -21.276 1.00 84.69 308 ASN A C 1
ATOM 2515 O O . ASN A 1 308 ? 20.867 -11.341 -20.750 1.00 84.69 308 ASN A O 1
ATOM 2519 N N . GLY A 1 309 ? 19.151 -11.180 -22.179 1.00 87.31 309 GLY A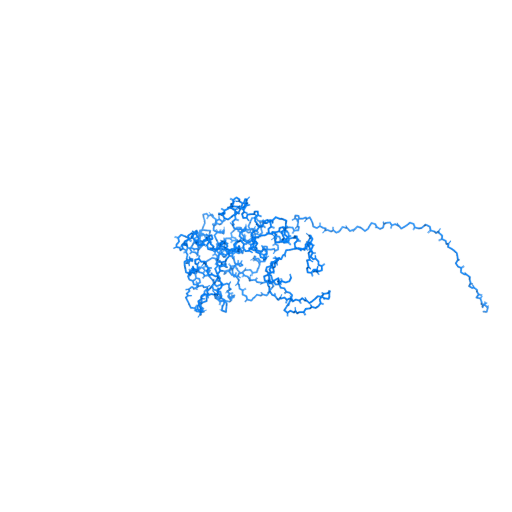 N 1
ATOM 2520 C CA . GLY A 1 309 ? 19.155 -12.582 -22.601 1.00 87.31 309 GLY A CA 1
ATOM 2521 C C . GLY A 1 309 ? 18.888 -13.546 -21.443 1.00 87.31 309 GLY A C 1
ATOM 2522 O O . GLY A 1 309 ? 19.692 -14.450 -21.203 1.00 87.31 309 GLY A O 1
ATOM 2523 N N . TYR A 1 310 ? 17.849 -13.294 -20.642 1.00 87.25 310 TYR A N 1
ATOM 2524 C CA . TYR A 1 310 ? 17.319 -14.259 -19.671 1.00 87.25 310 TYR A CA 1
ATOM 2525 C C . TYR A 1 310 ? 16.644 -15.421 -20.398 1.00 87.25 310 TYR A C 1
ATOM 2527 O O . TYR A 1 310 ? 16.058 -15.218 -21.452 1.00 87.25 310 TYR A O 1
ATOM 2535 N N . LYS A 1 311 ? 16.752 -16.638 -19.857 1.00 88.44 311 LYS A N 1
ATOM 2536 C CA . LYS A 1 311 ? 16.400 -17.874 -20.572 1.00 88.44 311 LYS A CA 1
ATOM 2537 C C . LYS A 1 311 ? 14.974 -17.872 -21.145 1.00 88.44 311 LYS A C 1
ATOM 2539 O O . LYS A 1 311 ? 14.809 -18.266 -22.292 1.00 88.44 311 LYS A O 1
ATOM 2544 N N . ASP A 1 312 ? 14.002 -17.387 -20.372 1.00 92.69 312 ASP A N 1
ATOM 2545 C CA . ASP A 1 312 ? 12.579 -17.611 -20.662 1.00 92.69 312 ASP A CA 1
ATOM 2546 C C . ASP A 1 312 ? 11.777 -16.318 -20.904 1.00 92.69 312 ASP A C 1
ATOM 2548 O O . ASP A 1 312 ? 10.595 -16.384 -21.216 1.00 92.69 312 ASP A O 1
ATOM 2552 N N . TYR A 1 313 ? 12.390 -15.135 -20.781 1.00 94.19 313 TYR A N 1
ATOM 2553 C CA . TYR A 1 313 ? 11.681 -13.864 -20.995 1.00 94.19 313 TYR A CA 1
ATOM 2554 C C . TYR A 1 313 ? 11.181 -13.750 -22.440 1.00 94.19 313 TYR A C 1
ATOM 2556 O O . TYR A 1 313 ? 11.950 -13.954 -23.383 1.00 94.19 313 TYR A O 1
ATOM 2564 N N . GLY A 1 314 ? 9.905 -13.393 -22.602 1.00 95.94 314 GLY A N 1
ATOM 2565 C CA . GLY A 1 314 ? 9.254 -13.359 -23.907 1.00 95.94 314 GLY A CA 1
ATOM 2566 C C . GLY A 1 314 ? 7.806 -12.854 -23.869 1.00 95.94 314 GLY A C 1
ATOM 2567 O O . GLY A 1 314 ? 7.398 -12.215 -22.900 1.00 95.94 314 GLY A O 1
ATOM 2568 N N . PRO A 1 315 ? 7.008 -13.118 -24.923 1.00 96.44 315 PRO A N 1
ATOM 2569 C CA . PRO A 1 315 ? 5.623 -12.645 -25.022 1.00 96.44 315 PRO A CA 1
ATOM 2570 C C . PRO A 1 315 ? 4.669 -13.251 -23.981 1.00 96.44 315 PRO A C 1
ATOM 2572 O O . PRO A 1 315 ? 3.657 -12.609 -23.679 1.00 96.44 315 PRO A O 1
ATOM 2575 N N . ASP A 1 316 ? 5.012 -14.427 -23.442 1.00 95.94 316 ASP A N 1
ATOM 2576 C CA . ASP A 1 316 ? 4.181 -15.221 -22.522 1.00 95.94 316 ASP A CA 1
ATOM 2577 C C . ASP A 1 316 ? 4.741 -15.269 -21.088 1.00 95.94 316 ASP A C 1
ATOM 2579 O O . ASP A 1 316 ? 4.004 -15.538 -20.145 1.00 95.94 316 ASP A O 1
ATOM 2583 N N . ILE A 1 317 ? 6.030 -14.953 -20.901 1.00 96.56 317 ILE A N 1
ATOM 2584 C CA . ILE A 1 317 ? 6.698 -14.899 -19.591 1.00 96.56 317 ILE A CA 1
ATOM 2585 C C . ILE A 1 317 ? 7.317 -13.511 -19.435 1.00 96.56 317 ILE A C 1
ATOM 2587 O O . ILE A 1 317 ? 8.384 -13.207 -19.978 1.00 96.56 317 ILE A O 1
ATOM 2591 N N . TRP A 1 318 ? 6.606 -12.648 -18.716 1.00 95.19 318 TRP A N 1
ATOM 2592 C CA . TRP A 1 318 ? 6.944 -11.240 -18.536 1.00 95.19 318 TRP A CA 1
ATOM 2593 C C . TRP A 1 318 ? 6.353 -10.691 -17.234 1.00 95.19 318 TRP A C 1
ATOM 2595 O O . TRP A 1 318 ? 5.533 -11.336 -16.585 1.00 95.19 318 TRP A O 1
ATOM 2605 N N . GLY A 1 319 ? 6.755 -9.467 -16.882 1.00 93.44 319 GLY A N 1
ATOM 2606 C CA . GLY A 1 319 ? 6.256 -8.742 -15.716 1.00 93.44 319 GLY A CA 1
ATOM 2607 C C . GLY A 1 319 ? 7.307 -8.659 -14.618 1.00 93.44 319 GLY A C 1
ATOM 2608 O O . GLY A 1 319 ? 7.474 -9.583 -13.830 1.00 93.44 319 GLY A O 1
ATOM 2609 N N . MET A 1 320 ? 8.010 -7.527 -14.548 1.00 92.50 320 MET A N 1
ATOM 2610 C CA . MET A 1 320 ? 8.980 -7.278 -13.485 1.00 92.50 320 MET A CA 1
ATOM 2611 C C . MET A 1 320 ? 8.425 -6.287 -12.468 1.00 92.50 320 MET A C 1
ATOM 2613 O O . MET A 1 320 ? 7.945 -5.199 -12.807 1.00 92.50 320 MET A O 1
ATOM 2617 N N . THR A 1 321 ? 8.530 -6.660 -11.199 1.00 94.56 321 THR A N 1
ATOM 2618 C CA . THR A 1 321 ? 8.121 -5.829 -10.073 1.00 94.56 321 THR A CA 1
ATOM 2619 C C . THR A 1 321 ? 8.986 -6.117 -8.846 1.00 94.56 321 THR A C 1
ATOM 2621 O O . THR A 1 321 ? 9.849 -6.995 -8.875 1.00 94.56 321 THR A O 1
ATOM 2624 N N . ALA A 1 322 ? 8.795 -5.356 -7.770 1.00 92.31 322 ALA A N 1
ATOM 2625 C CA . ALA A 1 322 ? 9.452 -5.635 -6.502 1.00 92.31 322 ALA A CA 1
ATOM 2626 C C . ALA A 1 322 ? 8.999 -6.999 -5.965 1.00 92.31 322 ALA A C 1
ATOM 2628 O O . ALA A 1 322 ? 7.802 -7.232 -5.815 1.00 92.31 322 ALA A O 1
ATOM 2629 N N . CYS A 1 323 ? 9.945 -7.906 -5.725 1.00 92.88 323 CYS A N 1
ATOM 2630 C CA . CYS A 1 323 ? 9.647 -9.253 -5.241 1.00 92.88 323 CYS A CA 1
ATOM 2631 C C . CYS A 1 323 ? 10.876 -9.914 -4.608 1.00 92.88 323 CYS A C 1
ATOM 2633 O O . CYS A 1 323 ? 12.001 -9.401 -4.690 1.00 92.88 323 CYS A O 1
ATOM 2635 N N . ASP A 1 324 ? 10.669 -11.088 -4.018 1.00 91.31 324 ASP A N 1
ATOM 2636 C CA . ASP A 1 324 ? 11.767 -11.975 -3.648 1.00 91.31 324 ASP A CA 1
ATOM 2637 C C . ASP A 1 324 ? 12.524 -12.453 -4.897 1.00 91.31 324 ASP A C 1
ATOM 2639 O O . ASP A 1 324 ? 11.996 -12.500 -6.012 1.00 91.31 324 ASP A O 1
ATOM 2643 N N . GLY A 1 325 ? 13.802 -12.756 -4.711 1.00 90.19 325 GLY A N 1
ATOM 2644 C CA . GLY A 1 325 ? 14.661 -13.391 -5.699 1.00 90.19 325 GLY A CA 1
ATOM 2645 C C . GLY A 1 325 ? 15.442 -14.550 -5.082 1.00 90.19 325 GLY A C 1
ATOM 2646 O O . GLY A 1 325 ? 15.285 -14.853 -3.901 1.00 90.19 325 GLY A O 1
ATOM 2647 N N . PRO A 1 326 ? 16.272 -15.238 -5.879 1.00 89.69 326 PRO A N 1
ATOM 2648 C CA . PRO A 1 326 ? 16.759 -16.564 -5.513 1.00 89.69 326 PRO A CA 1
ATOM 2649 C C . PRO A 1 326 ? 17.794 -16.557 -4.378 1.00 89.69 326 PRO A C 1
ATOM 2651 O O . PRO A 1 326 ? 17.732 -17.416 -3.506 1.00 89.69 326 PRO A O 1
ATOM 2654 N N . ALA A 1 327 ? 18.760 -15.631 -4.403 1.00 90.88 327 ALA A N 1
ATOM 2655 C CA . ALA A 1 327 ? 19.826 -15.487 -3.405 1.00 90.88 327 ALA A CA 1
ATOM 2656 C C . ALA A 1 327 ? 20.658 -14.223 -3.684 1.00 90.88 327 ALA A C 1
ATOM 2658 O O . ALA A 1 327 ? 20.589 -13.681 -4.785 1.00 90.88 327 ALA A O 1
ATOM 2659 N N . ASP A 1 328 ? 21.493 -13.808 -2.728 1.00 92.69 328 ASP A N 1
ATOM 2660 C CA . ASP A 1 328 ? 22.500 -12.754 -2.907 1.00 92.69 328 ASP A CA 1
ATOM 2661 C C . ASP A 1 328 ? 23.802 -13.361 -3.458 1.00 92.69 328 ASP A C 1
ATOM 2663 O O . ASP A 1 328 ? 24.737 -13.660 -2.714 1.00 92.69 328 ASP A O 1
ATOM 2667 N N . VAL A 1 329 ? 23.836 -13.617 -4.771 1.00 92.69 329 VAL A N 1
ATOM 2668 C CA . VAL A 1 329 ? 24.944 -14.326 -5.440 1.00 92.69 329 VAL A CA 1
ATOM 2669 C C . VAL A 1 329 ? 25.317 -13.701 -6.782 1.00 92.69 329 VAL A C 1
ATOM 2671 O O . VAL A 1 329 ? 24.460 -13.227 -7.529 1.00 92.69 329 VAL A O 1
ATOM 2674 N N . GLU A 1 330 ? 26.604 -13.756 -7.125 1.00 92.31 330 GLU A N 1
ATOM 2675 C CA . GLU A 1 330 ? 27.099 -13.451 -8.469 1.00 92.31 330 GLU A CA 1
ATOM 2676 C C . GLU A 1 330 ? 27.341 -14.754 -9.241 1.00 92.31 330 GLU A C 1
ATOM 2678 O O . GLU A 1 330 ? 28.076 -15.627 -8.782 1.00 92.31 330 GLU A O 1
ATOM 2683 N N . LEU A 1 331 ? 26.743 -14.887 -10.426 1.00 89.31 331 LEU A N 1
ATOM 2684 C CA . LEU A 1 331 ? 26.902 -16.055 -11.295 1.00 89.31 331 LEU A CA 1
ATOM 2685 C C . LEU A 1 331 ? 27.332 -15.639 -12.703 1.00 89.31 331 LEU A C 1
ATOM 2687 O O . LEU A 1 331 ? 26.939 -14.589 -13.212 1.00 89.31 331 LEU A O 1
ATOM 2691 N N . VAL A 1 332 ? 28.093 -16.505 -13.375 1.00 89.44 332 VAL A N 1
ATOM 2692 C CA . VAL A 1 332 ? 28.389 -16.370 -14.807 1.00 89.44 332 VAL A CA 1
ATOM 2693 C C . VAL A 1 332 ? 27.418 -17.244 -15.593 1.00 89.44 332 VAL A C 1
ATOM 2695 O O . VAL A 1 332 ? 27.566 -18.461 -15.643 1.00 89.44 332 VAL A O 1
ATOM 2698 N N . LEU A 1 333 ? 26.432 -16.620 -16.235 1.00 83.56 333 LEU A N 1
ATOM 2699 C CA . LEU A 1 333 ? 25.419 -17.289 -17.054 1.00 83.56 333 LEU A CA 1
ATOM 2700 C C . LEU A 1 333 ? 25.572 -16.852 -18.510 1.00 83.56 333 LEU A C 1
ATOM 2702 O O . LEU A 1 333 ? 25.557 -15.656 -18.805 1.00 83.56 333 LEU A O 1
ATOM 2706 N N . ASN A 1 334 ? 25.724 -17.806 -19.433 1.00 84.00 334 ASN A N 1
ATOM 2707 C CA . ASN A 1 334 ? 25.946 -17.538 -20.863 1.00 84.00 334 ASN A CA 1
ATOM 2708 C C . ASN A 1 334 ? 27.097 -16.544 -21.112 1.00 84.00 334 ASN A C 1
ATOM 2710 O O . ASN A 1 334 ? 26.964 -15.598 -21.887 1.00 84.00 334 ASN A O 1
ATOM 2714 N N . ARG A 1 335 ? 28.228 -16.740 -20.415 1.00 87.19 335 ARG A N 1
ATOM 2715 C CA . ARG A 1 335 ? 29.421 -15.866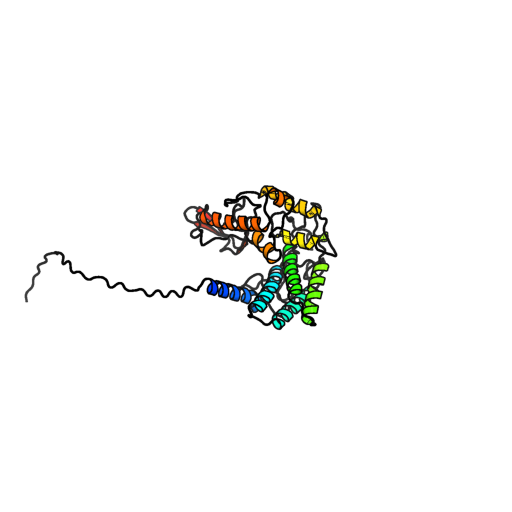 -20.459 1.00 87.19 335 ARG A CA 1
ATOM 2716 C C . ARG A 1 335 ? 29.178 -14.417 -19.997 1.00 87.19 335 ARG A C 1
ATOM 2718 O O . ARG A 1 335 ? 30.024 -13.559 -20.232 1.00 87.19 335 ARG A O 1
ATOM 2725 N N . ARG A 1 336 ? 28.059 -14.131 -19.319 1.00 84.88 336 ARG A N 1
ATOM 2726 C CA . ARG A 1 336 ? 27.752 -12.828 -18.707 1.00 84.88 336 ARG A CA 1
ATOM 2727 C C . ARG A 1 336 ? 27.709 -12.962 -17.187 1.00 84.88 336 ARG A C 1
ATOM 2729 O O . ARG A 1 336 ? 27.046 -13.861 -16.676 1.00 84.88 336 ARG A O 1
ATOM 2736 N N . ARG A 1 337 ? 28.391 -12.064 -16.473 1.00 88.19 337 ARG A N 1
ATOM 2737 C CA . ARG A 1 337 ? 28.264 -11.934 -15.012 1.00 88.19 337 ARG A CA 1
ATOM 2738 C C . ARG A 1 337 ? 26.904 -11.337 -14.667 1.00 88.19 337 ARG A C 1
ATOM 2740 O O . ARG A 1 337 ? 26.475 -10.390 -15.325 1.00 88.19 337 ARG A O 1
ATOM 2747 N N . ARG A 1 338 ? 26.231 -11.898 -13.665 1.00 85.75 338 ARG A N 1
ATOM 2748 C CA . ARG A 1 338 ? 24.921 -11.450 -13.184 1.00 85.75 338 ARG A CA 1
ATOM 2749 C C . ARG A 1 338 ? 24.880 -11.490 -11.668 1.00 85.75 338 ARG A C 1
ATOM 2751 O O . ARG A 1 338 ? 25.374 -12.443 -11.075 1.00 85.75 338 ARG A O 1
ATOM 2758 N N . PHE A 1 339 ? 24.247 -10.484 -11.078 1.00 86.94 339 PHE A N 1
ATOM 2759 C CA . PHE A 1 339 ? 24.043 -10.371 -9.639 1.00 86.94 339 PHE A CA 1
ATOM 2760 C C . PHE A 1 339 ? 22.580 -10.633 -9.328 1.00 86.94 339 PHE A C 1
ATOM 2762 O O . PHE A 1 339 ? 21.731 -9.847 -9.740 1.00 86.94 339 PHE A O 1
ATOM 2769 N N . PHE A 1 340 ? 22.313 -11.704 -8.596 1.00 87.38 340 PHE A N 1
ATOM 2770 C CA . PHE A 1 340 ? 21.002 -11.992 -8.038 1.00 87.38 340 PHE A CA 1
ATOM 2771 C C . PHE A 1 340 ? 20.899 -11.410 -6.632 1.00 87.38 340 PHE A C 1
ATOM 2773 O O . PHE A 1 340 ? 21.913 -11.217 -5.956 1.00 87.38 340 PHE A O 1
ATOM 2780 N N . ARG A 1 341 ? 19.667 -11.110 -6.217 1.00 89.19 341 ARG A N 1
ATOM 2781 C CA . ARG A 1 341 ? 19.354 -10.592 -4.883 1.00 89.19 341 ARG A CA 1
ATOM 2782 C C . ARG A 1 341 ? 18.219 -11.371 -4.254 1.00 89.19 341 ARG A C 1
ATOM 2784 O O . ARG A 1 341 ? 17.279 -11.748 -4.957 1.00 89.19 341 ARG A O 1
ATOM 2791 N N . THR A 1 342 ? 18.267 -11.527 -2.937 1.00 90.81 342 THR A N 1
ATOM 2792 C CA . THR A 1 342 ? 17.172 -12.106 -2.143 1.00 90.81 342 THR A CA 1
ATOM 2793 C C . THR A 1 342 ? 15.898 -11.265 -2.216 1.00 90.81 342 THR A C 1
ATOM 2795 O O . THR A 1 342 ? 14.808 -11.822 -2.257 1.00 90.81 342 THR A O 1
ATOM 2798 N N . TYR A 1 343 ? 16.013 -9.939 -2.327 1.00 89.50 343 TYR A N 1
ATOM 2799 C CA . TYR A 1 343 ? 14.896 -9.026 -2.586 1.00 89.50 343 TYR A CA 1
ATOM 2800 C C . TYR A 1 343 ? 15.365 -7.810 -3.391 1.00 89.50 343 TYR A C 1
ATOM 2802 O O . TYR A 1 343 ? 16.455 -7.286 -3.155 1.00 89.50 343 TYR A O 1
ATOM 2810 N N . SER A 1 344 ? 14.555 -7.342 -4.345 1.00 87.56 344 SER A N 1
ATOM 2811 C CA . SER A 1 344 ? 14.840 -6.096 -5.064 1.00 87.56 344 SER A CA 1
ATOM 2812 C C . SER A 1 344 ? 13.604 -5.504 -5.734 1.00 87.56 344 SER A C 1
ATOM 2814 O O . SER A 1 344 ? 12.711 -6.231 -6.167 1.00 87.56 344 SER A O 1
ATOM 2816 N N . ALA A 1 345 ? 13.595 -4.179 -5.887 1.00 85.56 345 ALA A N 1
ATOM 2817 C CA . ALA A 1 345 ? 12.675 -3.469 -6.764 1.00 85.56 345 ALA A CA 1
ATOM 2818 C C . ALA A 1 345 ? 13.103 -3.665 -8.231 1.00 85.56 345 ALA A C 1
ATOM 2820 O O . ALA A 1 345 ? 13.994 -2.969 -8.722 1.00 85.56 345 ALA A O 1
ATOM 2821 N N . ARG A 1 346 ? 12.489 -4.633 -8.926 1.00 86.50 346 ARG A N 1
ATOM 2822 C CA . ARG A 1 346 ? 12.817 -4.971 -10.324 1.00 86.50 346 ARG A CA 1
ATOM 2823 C C . ARG A 1 346 ? 11.954 -4.195 -11.299 1.00 86.50 346 ARG A C 1
ATOM 2825 O O . ARG A 1 346 ? 10.790 -3.934 -11.015 1.00 86.50 346 ARG A O 1
ATOM 2832 N N . GLY A 1 347 ? 12.502 -3.866 -12.465 1.00 83.62 347 GLY A N 1
ATOM 2833 C CA . GLY A 1 347 ? 11.770 -3.115 -13.474 1.00 83.62 347 GLY A CA 1
ATOM 2834 C C . GLY A 1 347 ? 12.600 -2.688 -14.676 1.00 83.62 347 GLY A C 1
ATOM 2835 O O . GLY A 1 347 ? 13.823 -2.580 -14.601 1.00 83.62 347 GLY A O 1
ATOM 2836 N N . GLN A 1 348 ? 11.917 -2.402 -15.783 1.00 77.50 348 GLN A N 1
ATOM 2837 C CA . GLN A 1 348 ? 12.547 -1.926 -17.016 1.00 77.50 348 GLN A CA 1
ATOM 2838 C C . GLN A 1 348 ? 13.211 -0.553 -16.826 1.00 77.50 348 GLN A C 1
ATOM 2840 O O . GLN A 1 348 ? 12.630 0.318 -16.195 1.00 77.50 348 GLN A O 1
ATOM 2845 N N . GLY A 1 349 ? 14.376 -0.301 -17.429 1.00 58.06 349 GLY A N 1
ATOM 2846 C CA . GLY A 1 349 ? 14.898 1.065 -17.615 1.00 58.06 349 GLY A CA 1
ATOM 2847 C C . GLY A 1 349 ? 15.478 1.781 -16.387 1.00 58.06 349 GLY A C 1
ATOM 2848 O O . GLY A 1 349 ? 15.765 2.973 -16.481 1.00 58.06 349 GLY A O 1
ATOM 2849 N N . SER A 1 350 ? 15.693 1.092 -15.263 1.00 53.84 350 SER A N 1
ATOM 2850 C CA . SER A 1 350 ? 16.413 1.670 -14.119 1.00 53.84 350 SER A CA 1
ATOM 2851 C C . SER A 1 350 ? 17.893 1.914 -14.458 1.00 53.84 350 SER A C 1
ATOM 2853 O O . SER A 1 350 ? 18.536 1.010 -14.989 1.00 53.84 350 SER A O 1
ATOM 2855 N N . PRO A 1 351 ? 18.505 3.065 -14.104 1.00 41.69 351 PRO A N 1
ATOM 2856 C CA . PRO A 1 351 ? 19.970 3.198 -14.119 1.00 41.69 351 PRO A CA 1
ATOM 2857 C C . PRO A 1 351 ? 20.646 2.202 -13.155 1.00 41.69 351 PRO A C 1
ATOM 2859 O O . PRO A 1 351 ? 21.837 1.926 -13.270 1.00 41.69 351 PRO A O 1
ATOM 2862 N N . HIS A 1 352 ? 19.863 1.623 -12.243 1.00 46.16 352 HIS A N 1
ATOM 2863 C CA . HIS A 1 352 ? 20.206 0.517 -11.365 1.00 46.16 352 HIS A CA 1
ATOM 2864 C C . HIS A 1 352 ? 19.323 -0.694 -11.698 1.00 46.16 352 HIS A C 1
ATOM 2866 O O . HIS A 1 352 ? 18.564 -1.138 -10.839 1.00 46.16 352 HIS A O 1
ATOM 2872 N N . MET A 1 353 ? 19.312 -1.171 -12.955 1.00 51.44 353 MET A N 1
ATOM 2873 C CA . MET A 1 353 ? 18.594 -2.409 -13.296 1.00 51.44 353 MET A CA 1
ATOM 2874 C C . MET A 1 353 ? 19.061 -3.512 -12.350 1.00 51.44 353 MET A C 1
ATOM 2876 O O . MET A 1 353 ? 20.209 -3.956 -12.395 1.00 51.44 353 MET A O 1
ATOM 2880 N N . PHE A 1 354 ? 18.163 -3.908 -11.460 1.00 51.28 354 PHE A N 1
ATOM 2881 C CA . PHE A 1 354 ? 18.326 -5.100 -10.668 1.00 51.28 354 PHE A CA 1
ATOM 2882 C C . PHE A 1 354 ? 17.569 -6.193 -11.411 1.00 51.28 354 PHE A C 1
ATOM 2884 O O . PHE A 1 354 ? 16.339 -6.248 -11.372 1.00 51.28 354 PHE A O 1
ATOM 2891 N N . ASP A 1 355 ? 18.389 -6.979 -12.108 1.00 47.84 355 ASP A N 1
ATOM 2892 C CA . ASP A 1 355 ? 18.114 -8.193 -12.875 1.00 47.84 355 ASP A CA 1
ATOM 2893 C C . ASP A 1 355 ? 17.655 -7.934 -14.331 1.00 47.84 355 ASP A C 1
ATOM 2895 O O . ASP A 1 355 ? 16.475 -7.633 -14.607 1.00 47.84 355 ASP A O 1
#

pLDDT: mean 90.13, std 17.32, range [29.2, 98.94]

=== Feature glossary ===
Feature key, reading from the visual/contextual features back to the raw sequence:

Rendered structure images. Structure images are PyMOL renders from six orthogonal camera directions. Cartoon representation draws helices as coils and strands as arrows; sticks shows the backbone as bonds; surface shows the solvent-excluded envelope. Rainbow coloring maps sequence position to hue (blue→red, N→C); chain coloring assigns a distinct color per polypeptide.

Contact-map, Ramachandran, and PAE plots. Three diagnostic plots accompany the record. The Cα contact map visualizes the tertiary structure as a 2D adjacency matrix (8 Å cutoff, sequence-local contacts suppressed). The Ramachandran plot shows the distribution of backbone (φ, ψ) torsions, with points in the α and β basins reflecting secondary structure content. The PAE plot shows AlphaFold's inter-residue confidence as a color matrix.

InterPro / GO / CATH / organism. The annotation block draws on four external resources. InterPro: which protein families and domains the sequence belongs to. GO: standardized terms for what the protein does, what process it participates in, and where in the cell it acts. CATH: which structural fold it has in the CATH hierarchy. Organism: the species of origin.

Nearest PDB structures. Structural nearest neighbors (via Foldseek easy-search vs the PDB). Reported per hit: target PDB id, E-value, and alignment TM-score. A TM-score above ~0.5 is the conventional threshold for 'same fold'.

Predicted aligned error. Predicted aligned error is AlphaFold's pairwise confidence. Unlike pLDDT (per-residue), PAE is per-residue-pair and captures whether two parts of the structure are correctly placed relative to each other. Units are ångströms of expected positional error.

Solvent-accessible surface area. SASA measures how much of the protein is reachable by solvent. It is computed by rolling a water-sized probe over the atomic surface and summing the exposed area (Å²). Per-residue SASA distinguishes core (buried, low SASA) from surface (exposed, high SASA) residues; total SASA is a whole-molecule size measure.

B-factor. Crystallographic B-factors measure how much each atom's electron density is smeared out, in Å². They rise in mobile loops and surface residues and fall in the buried interior. In AlphaFold models this column is repurposed to hold pLDDT instead.

pLDDT. For AlphaFold models, the B-factor field carries pLDDT — the model's own estimate of local accuracy on a 0–100 scale. Regions with pLDDT<50 should be treated as essentially unmodeled; they often correspond to intrinsically disordered segments.

Backbone torsions (φ/ψ). φ (phi) and ψ (psi) are the two rotatable backbone dihedrals per residue: φ is the C(i-1)–N–Cα–C torsion, ψ is the N–Cα–C–N(i+1) torsion, both in degrees on (−180°, 180°]. α-helical residues cluster near (−60°, −45°); β-strand residues near (−120°, +130°). A Ramachandran plot is simply a scatter of (φ, ψ) for every residue.

Radius of gyration, Cα contacts, bounding box. Radius of gyration (Rg) is the root-mean-square distance of Cα atoms from their centroid — a single number for overall size and compactness. A globular domain of N residues has Rg ≈ 2.2·N^0.38 Å; an extended or disordered chain has a much larger Rg. The Cα contact count is the number of residue pairs whose Cα atoms are within 8 Å and are more than four positions apart in sequence — a standard proxy for tertiary packing density. The bounding box is the smallest axis-aligned box enclosing all Cα atoms.

Secondary structure (3-state, P-SEA). Three-state secondary structure (P-SEA) collapses the eight DSSP classes into helix (a), strand (b), and coil (c). P-SEA assigns these from Cα geometry alone — distances and angles — without requiring backbone oxygens, so it works on any Cα trace.

Secondary structure (8-state, DSSP). Secondary structure is the local, repeating backbone conformation. DSSP classifies it into eight states by reading the hydrogen-bond network: three helix types (H, G, I), two β types (E, B), two non-regular types (T, S), and unstructured coil (-).

Foldseek 3Di. The Foldseek 3Di string encodes local tertiary geometry as a 20-letter alphabet — one character per residue — derived from the relative positions of nearby Cα atoms. Unlike the amino-acid sequence, 3Di is a direct function of the 3D structure, so two proteins with the same fold have similar 3Di strings even at low sequence identity.

mmCIF coordinates. Structure coordinates are given as an mmCIF _atom_site loop: one row per atom with element, residue name, chain id, sequence number, and x/y/z position in Å. Only the four main-chain atoms per residue are included here; side chains are omitted to keep the record compact.

Sequence. This is the polypeptide sequence — one letter per residue, N-terminus first. Length ranges from a few dozen residues for small domains to over a thousand for large multi-domain proteins.